Protein AF-A0A4S2B4K3-F1 (afdb_monomer_lite)

Structure (mmCIF, N/CA/C/O backbone):
data_AF-A0A4S2B4K3-F1
#
_entry.id   AF-A0A4S2B4K3-F1
#
loop_
_atom_site.group_PDB
_atom_site.id
_atom_site.type_symbol
_atom_site.label_atom_id
_atom_site.label_alt_id
_atom_site.label_comp_id
_atom_site.label_asym_id
_atom_site.label_entity_id
_atom_site.label_seq_id
_atom_site.pdbx_PDB_ins_code
_atom_site.Cartn_x
_atom_site.Cartn_y
_atom_site.Cartn_z
_atom_site.occupancy
_atom_site.B_iso_or_equiv
_atom_site.auth_seq_id
_atom_site.auth_comp_id
_atom_site.auth_asym_id
_atom_site.auth_atom_id
_atom_site.pdbx_PDB_model_num
ATOM 1 N N . MET A 1 1 ? -31.355 -29.857 -71.714 1.00 40.31 1 MET A N 1
ATOM 2 C CA . MET A 1 1 ? -30.764 -31.183 -71.444 1.00 40.31 1 MET A CA 1
ATOM 3 C C . MET A 1 1 ? -30.514 -31.289 -69.950 1.00 40.31 1 MET A C 1
ATOM 5 O O . MET A 1 1 ? -29.566 -30.697 -69.456 1.00 40.31 1 MET A O 1
ATOM 9 N N . LEU A 1 2 ? -31.437 -31.942 -69.240 1.00 34.31 2 LEU A N 1
ATOM 10 C CA . LEU A 1 2 ? -31.275 -32.372 -67.850 1.00 34.31 2 LEU A CA 1
ATOM 11 C C . LEU A 1 2 ? -30.545 -33.719 -67.850 1.00 34.31 2 LEU A C 1
ATOM 13 O O . LEU A 1 2 ? -30.898 -34.585 -68.649 1.00 34.31 2 LEU A O 1
ATOM 17 N N . LEU A 1 3 ? -29.596 -33.916 -66.937 1.00 36.03 3 LEU A N 1
ATOM 18 C CA . LEU A 1 3 ? -29.030 -35.231 -66.641 1.00 36.03 3 LEU A CA 1
ATOM 19 C C . LEU A 1 3 ? -29.302 -35.560 -65.169 1.00 36.03 3 LEU A C 1
ATOM 21 O O . LEU A 1 3 ? -28.767 -34.923 -64.265 1.00 36.03 3 LEU A O 1
ATOM 25 N N . LEU A 1 4 ? -30.206 -36.525 -64.972 1.00 34.59 4 LEU A N 1
ATOM 26 C CA . LEU A 1 4 ? -30.529 -37.179 -63.706 1.00 34.59 4 LEU A CA 1
ATOM 27 C C . LEU A 1 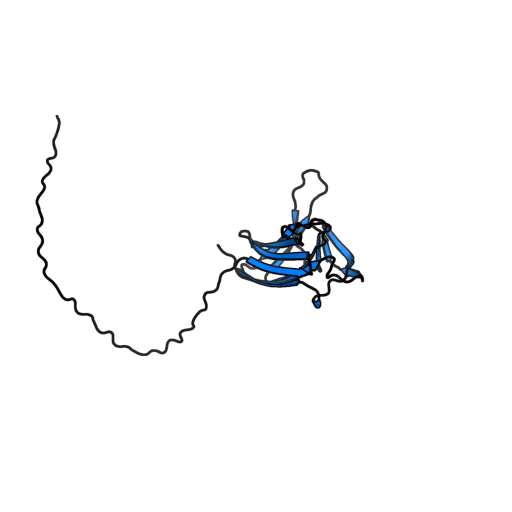4 ? -29.332 -38.014 -63.226 1.00 34.59 4 LEU A C 1
ATOM 29 O O . LEU A 1 4 ? -28.810 -38.825 -63.989 1.00 34.59 4 LEU A O 1
ATOM 33 N N . ALA A 1 5 ? -28.977 -37.900 -61.945 1.00 45.62 5 ALA A N 1
ATOM 34 C CA . ALA A 1 5 ? -28.151 -38.882 -61.248 1.00 45.62 5 ALA A CA 1
ATOM 35 C C . ALA A 1 5 ? -29.052 -39.729 -60.336 1.00 45.62 5 ALA A C 1
ATOM 37 O O . ALA A 1 5 ? -29.714 -39.206 -59.440 1.00 45.62 5 ALA A O 1
ATOM 38 N N . ALA A 1 6 ? -29.116 -41.030 -60.619 1.00 43.38 6 ALA A N 1
ATOM 39 C CA . ALA A 1 6 ? -29.938 -42.000 -59.910 1.00 43.38 6 ALA A CA 1
ATOM 40 C C . ALA A 1 6 ? -29.281 -42.447 -58.593 1.00 43.38 6 ALA A C 1
ATOM 42 O O . ALA A 1 6 ? -28.100 -42.787 -58.547 1.00 43.38 6 ALA A O 1
ATOM 43 N N . LEU A 1 7 ? -30.097 -42.465 -57.540 1.00 35.31 7 LEU A N 1
ATOM 44 C CA . LEU A 1 7 ? -29.821 -42.997 -56.211 1.00 35.31 7 LEU A CA 1
ATOM 45 C C . LEU A 1 7 ? -29.914 -44.536 -56.258 1.00 35.31 7 LEU A C 1
ATOM 47 O O . LEU A 1 7 ? -30.964 -45.061 -56.625 1.00 35.31 7 LEU A O 1
ATOM 51 N N . PHE A 1 8 ? -28.866 -45.258 -55.856 1.00 39.31 8 PHE A N 1
ATOM 52 C CA . PHE A 1 8 ? -28.952 -46.693 -55.559 1.00 39.31 8 PHE A CA 1
ATOM 53 C C . PHE A 1 8 ? -28.645 -46.930 -54.081 1.00 39.31 8 PHE A C 1
ATOM 55 O O . PHE A 1 8 ? -27.533 -46.709 -53.609 1.00 39.31 8 PHE A O 1
ATOM 62 N N . ILE A 1 9 ? -29.674 -47.375 -53.362 1.00 39.44 9 ILE A N 1
ATOM 63 C CA . ILE A 1 9 ? -29.606 -47.935 -52.014 1.00 39.44 9 ILE A CA 1
ATOM 64 C C . ILE A 1 9 ? -29.328 -49.432 -52.172 1.00 39.44 9 ILE A C 1
ATOM 66 O O . ILE A 1 9 ? -30.053 -50.105 -52.903 1.00 39.44 9 ILE A O 1
ATOM 70 N N . LEU A 1 10 ? -28.335 -49.965 -51.457 1.00 34.78 10 LEU A N 1
ATOM 71 C CA . LEU A 1 10 ? -28.243 -51.399 -51.170 1.00 34.78 10 LEU A CA 1
ATOM 72 C C . LEU A 1 10 ? -27.910 -51.630 -49.685 1.00 34.78 10 LEU A C 1
ATOM 74 O O . LEU A 1 10 ? -27.171 -50.836 -49.098 1.00 34.78 10 LEU A O 1
ATOM 78 N N . PRO A 1 11 ? -28.481 -52.683 -49.067 1.00 39.69 11 PRO A N 1
ATOM 79 C CA . PRO A 1 11 ? -28.475 -52.895 -47.626 1.00 39.69 11 PRO A CA 1
ATOM 80 C C . PRO A 1 11 ? -27.221 -53.659 -47.189 1.00 39.69 11 PRO A C 1
ATOM 82 O O . PRO A 1 11 ? -26.738 -54.530 -47.910 1.00 39.69 11 PRO A O 1
ATOM 85 N N . VAL A 1 12 ? -26.726 -53.395 -45.979 1.00 39.72 12 VAL A N 1
ATOM 86 C CA . VAL A 1 12 ? -25.721 -54.260 -45.346 1.00 39.72 12 VAL A CA 1
ATOM 87 C C . VAL A 1 12 ? -26.284 -54.776 -44.030 1.00 39.72 12 VAL A C 1
ATOM 89 O O . VAL A 1 12 ? -26.531 -54.022 -43.093 1.00 39.72 12 VAL A O 1
ATOM 92 N N . SER A 1 13 ? -26.533 -56.081 -44.036 1.00 39.84 13 SER A N 1
ATOM 93 C CA . SER A 1 13 ? -27.039 -56.920 -42.958 1.00 39.84 13 SER A CA 1
ATOM 94 C C . SER A 1 13 ? -26.044 -57.077 -41.808 1.00 39.84 13 SER A C 1
ATOM 96 O O . SER A 1 13 ? -24.838 -57.202 -42.030 1.00 39.84 13 SER A O 1
ATOM 98 N N . GLU A 1 14 ? -26.579 -57.178 -40.593 1.00 37.19 14 GLU A N 1
ATOM 99 C CA . GLU A 1 14 ? -25.881 -57.628 -39.390 1.00 37.19 14 GLU A CA 1
ATOM 100 C C . GLU A 1 14 ? -25.262 -59.021 -39.568 1.00 37.19 14 GLU A C 1
ATOM 102 O O . GLU A 1 14 ? -25.941 -59.985 -39.916 1.00 37.19 14 GLU A O 1
ATOM 107 N N . ALA A 1 15 ? -23.977 -59.144 -39.237 1.00 40.16 15 ALA A N 1
ATOM 108 C CA . ALA A 1 15 ? -23.374 -60.406 -38.829 1.00 40.16 15 ALA A CA 1
ATOM 109 C C . ALA A 1 15 ? -22.240 -60.117 -37.836 1.00 40.16 15 ALA A C 1
ATOM 111 O O . ALA A 1 15 ? -21.161 -59.642 -38.191 1.00 40.16 15 ALA A O 1
ATOM 112 N N . ALA A 1 16 ? -22.511 -60.393 -36.563 1.00 36.41 16 ALA A N 1
ATOM 113 C CA . ALA A 1 16 ? -21.540 -60.370 -35.484 1.00 36.41 16 ALA A CA 1
ATOM 114 C C . ALA A 1 16 ? -20.592 -61.574 -35.595 1.00 36.41 16 ALA A C 1
ATOM 116 O O . ALA A 1 16 ? -21.046 -62.711 -35.517 1.00 36.41 16 ALA A O 1
ATOM 117 N N . ILE A 1 17 ? -19.277 -61.341 -35.697 1.00 38.38 17 ILE A N 1
ATOM 118 C CA . ILE A 1 17 ? -18.258 -62.349 -35.362 1.00 38.38 17 ILE A CA 1
ATOM 119 C C . ILE A 1 17 ? -17.117 -61.689 -34.580 1.00 38.38 17 ILE A C 1
ATOM 121 O O . ILE A 1 17 ? -16.359 -60.848 -35.063 1.00 38.38 17 ILE A O 1
ATOM 125 N N . THR A 1 18 ? -17.019 -62.123 -33.332 1.00 39.47 18 THR A N 1
ATOM 126 C CA . THR A 1 18 ? -16.024 -61.836 -32.305 1.00 39.47 18 THR A CA 1
ATOM 127 C C . THR A 1 18 ? -14.605 -62.234 -32.729 1.00 39.47 18 THR A C 1
ATOM 129 O O . THR A 1 18 ? -14.316 -63.401 -32.980 1.00 39.47 18 THR A O 1
ATOM 132 N N . LYS A 1 19 ? -13.658 -61.287 -32.690 1.00 40.03 19 LYS A N 1
ATOM 133 C CA . LYS A 1 19 ? -12.216 -61.589 -32.617 1.00 40.03 19 LYS A CA 1
ATOM 134 C C . LYS A 1 19 ? -11.636 -61.021 -31.324 1.00 40.03 19 LYS A C 1
ATOM 136 O O . LYS A 1 19 ? -11.401 -59.822 -31.202 1.00 40.03 19 LYS A O 1
ATOM 141 N N . LYS A 1 20 ? -11.386 -61.912 -30.357 1.00 38.31 20 LYS A N 1
ATOM 142 C CA . LYS A 1 20 ? -10.611 -61.632 -29.139 1.00 38.31 20 LYS A CA 1
ATOM 143 C C . LYS A 1 20 ? -9.203 -61.165 -29.538 1.00 38.31 20 LYS A C 1
ATOM 145 O O . LYS A 1 20 ? -8.419 -61.958 -30.056 1.00 38.31 20 LYS A O 1
ATOM 150 N N . ARG A 1 21 ? -8.865 -59.894 -29.296 1.00 36.81 21 ARG A N 1
ATOM 151 C CA . ARG A 1 21 ? -7.479 -59.402 -29.381 1.00 36.81 21 ARG A CA 1
ATOM 152 C C . ARG A 1 21 ? -6.748 -59.711 -28.072 1.00 36.81 21 ARG A C 1
ATOM 154 O O . ARG A 1 21 ? -7.214 -59.374 -26.990 1.00 36.81 21 ARG A O 1
ATOM 161 N N . LYS A 1 22 ? -5.608 -60.392 -28.205 1.00 34.69 22 LYS A N 1
ATOM 162 C CA . LYS A 1 22 ? -4.637 -60.720 -27.150 1.00 34.69 22 LYS A CA 1
ATOM 163 C C . LYS A 1 22 ? -4.104 -59.426 -26.517 1.00 34.69 22 LYS A C 1
ATOM 165 O O . LYS A 1 22 ? -3.594 -58.574 -27.237 1.00 34.69 22 LYS A O 1
ATOM 170 N N . ILE A 1 23 ? -4.186 -59.307 -25.193 1.00 40.75 23 ILE A N 1
ATOM 171 C CA . ILE A 1 23 ? -3.527 -58.250 -24.411 1.00 40.75 23 ILE A CA 1
ATOM 172 C C . ILE A 1 23 ? -2.050 -58.653 -24.248 1.00 40.75 23 ILE A C 1
ATOM 174 O O . ILE A 1 23 ? -1.796 -59.722 -23.681 1.00 40.75 23 ILE A O 1
ATOM 178 N N . PRO A 1 24 ? -1.060 -57.884 -24.733 1.00 37.38 24 PRO A N 1
ATOM 179 C CA . PRO A 1 24 ? 0.333 -58.156 -24.401 1.00 37.38 24 PRO A CA 1
ATOM 180 C C . PRO A 1 24 ? 0.592 -57.793 -22.930 1.00 37.38 24 PRO A C 1
ATOM 182 O O . PRO A 1 24 ? 0.344 -56.668 -22.505 1.00 37.38 24 PRO A O 1
ATOM 185 N N . ARG A 1 25 ? 1.087 -58.760 -22.142 1.00 31.95 25 ARG A N 1
ATOM 186 C CA . ARG A 1 25 ? 1.615 -58.511 -20.791 1.00 31.95 25 ARG A CA 1
ATOM 187 C C . ARG A 1 25 ? 2.916 -57.720 -20.912 1.00 31.95 25 ARG A C 1
ATOM 189 O O . ARG A 1 25 ? 3.889 -58.238 -21.458 1.00 31.95 25 ARG A O 1
ATOM 196 N N . TYR A 1 26 ? 2.936 -56.503 -20.382 1.00 31.06 26 TYR A N 1
ATOM 197 C CA . TYR A 1 26 ? 4.166 -55.748 -20.167 1.00 31.06 26 TYR A CA 1
ATOM 198 C C . TYR A 1 26 ? 4.899 -56.326 -18.946 1.00 31.06 26 TYR A C 1
ATOM 200 O O . TYR A 1 26 ? 4.282 -56.552 -17.905 1.00 31.06 26 TYR A O 1
ATOM 208 N N . LYS A 1 27 ? 6.193 -56.630 -19.088 1.00 34.59 27 LYS A N 1
ATOM 209 C CA . LYS A 1 27 ? 7.073 -56.980 -17.965 1.00 34.59 27 LYS A CA 1
ATOM 210 C C . LYS A 1 27 ? 7.592 -55.677 -17.358 1.00 34.59 27 LYS A C 1
ATOM 212 O O . LYS A 1 27 ? 8.240 -54.908 -18.059 1.00 34.59 27 LYS A O 1
ATOM 217 N N . GLU A 1 28 ? 7.322 -55.454 -16.076 1.00 34.59 28 GLU A N 1
ATOM 218 C CA . GLU A 1 28 ? 7.919 -54.364 -15.301 1.00 34.59 28 GLU A CA 1
ATOM 219 C C . GLU A 1 28 ? 9.438 -54.552 -15.206 1.00 34.59 28 GLU A C 1
ATOM 221 O O . GLU A 1 28 ? 9.929 -55.513 -14.615 1.00 34.59 28 GLU A O 1
ATOM 226 N N . SER A 1 29 ? 10.192 -53.620 -15.784 1.00 37.97 29 SER A N 1
ATOM 227 C CA . SER A 1 29 ? 11.583 -53.367 -15.418 1.00 37.97 29 SER A CA 1
ATOM 228 C C . SER A 1 29 ? 11.598 -52.190 -14.447 1.00 37.97 29 SER A C 1
ATOM 230 O O . SER A 1 29 ? 11.356 -51.052 -14.847 1.00 37.97 29 SER A O 1
ATOM 232 N N . ALA A 1 30 ? 11.845 -52.473 -13.169 1.00 44.25 30 ALA A N 1
ATOM 233 C CA . ALA A 1 30 ? 11.981 -51.465 -12.129 1.00 44.25 30 ALA A CA 1
ATOM 234 C C . ALA A 1 30 ? 13.233 -50.605 -12.375 1.00 44.25 30 ALA A C 1
ATOM 236 O O . ALA A 1 30 ? 14.357 -51.040 -12.135 1.00 44.25 30 ALA A O 1
ATOM 237 N N . CYS A 1 31 ? 13.027 -49.372 -12.834 1.00 33.09 31 CYS A N 1
ATOM 238 C CA . CYS A 1 31 ? 13.955 -48.267 -12.631 1.00 33.09 31 CYS A CA 1
ATOM 239 C C . CYS A 1 31 ? 13.255 -47.318 -11.657 1.00 33.09 31 CYS A C 1
ATOM 241 O O . CYS A 1 31 ? 12.148 -46.864 -11.938 1.00 33.09 31 CYS A O 1
ATOM 243 N N . GLY A 1 32 ? 13.837 -47.110 -10.475 1.00 41.69 32 GLY A N 1
ATOM 244 C CA . GLY A 1 32 ? 13.254 -46.281 -9.423 1.00 41.69 32 GLY A CA 1
ATOM 245 C C . GLY A 1 32 ? 13.166 -44.823 -9.857 1.00 41.69 32 GLY A C 1
ATOM 246 O O . GLY A 1 32 ? 14.087 -44.043 -9.626 1.00 41.69 32 GLY A O 1
ATOM 247 N N . GLU A 1 33 ? 12.055 -44.454 -10.484 1.00 37.09 33 GLU A N 1
ATOM 248 C CA . GLU A 1 33 ? 11.741 -43.075 -10.810 1.00 37.09 33 GLU A CA 1
ATOM 249 C C . GLU A 1 33 ? 11.236 -42.397 -9.533 1.00 37.09 33 GLU A C 1
ATOM 251 O O . GLU A 1 33 ? 10.211 -42.764 -8.954 1.00 37.09 33 GLU A O 1
ATOM 256 N N . ARG A 1 34 ? 12.002 -41.425 -9.034 1.00 35.91 34 ARG A N 1
ATOM 257 C CA . ARG A 1 34 ? 11.595 -40.581 -7.912 1.00 35.91 34 ARG A CA 1
ATOM 258 C C . ARG A 1 34 ? 10.411 -39.745 -8.394 1.00 35.91 34 ARG A C 1
ATOM 260 O O . ARG A 1 34 ? 10.617 -38.682 -8.980 1.00 35.91 34 ARG A O 1
ATOM 267 N N . ILE A 1 35 ? 9.186 -40.229 -8.171 1.00 44.00 35 ILE A N 1
ATOM 268 C CA . ILE A 1 35 ? 7.958 -39.460 -8.394 1.00 44.00 35 ILE A CA 1
ATOM 269 C C . ILE A 1 35 ? 8.036 -38.255 -7.461 1.00 44.00 35 ILE A C 1
ATOM 271 O O . ILE A 1 35 ? 7.698 -38.308 -6.282 1.00 44.00 35 ILE A O 1
ATOM 275 N N . THR A 1 36 ? 8.564 -37.159 -7.992 1.00 39.78 36 THR A N 1
ATOM 276 C CA . THR A 1 36 ? 8.435 -35.859 -7.363 1.00 39.78 36 THR A CA 1
ATOM 277 C C . THR A 1 36 ? 7.017 -35.450 -7.688 1.00 39.78 36 THR A C 1
ATOM 279 O O . THR A 1 36 ? 6.745 -35.005 -8.803 1.00 39.78 36 THR A O 1
ATOM 282 N N . THR A 1 37 ? 6.094 -35.681 -6.758 1.00 36.41 37 THR A N 1
ATOM 283 C CA . THR A 1 37 ? 4.751 -35.114 -6.828 1.00 36.41 37 THR A CA 1
ATOM 284 C C . THR A 1 37 ? 4.927 -33.601 -6.886 1.00 36.41 37 THR A C 1
ATOM 286 O O . THR A 1 37 ? 5.100 -32.950 -5.859 1.00 36.41 37 THR A O 1
ATOM 289 N N . ARG A 1 38 ? 4.979 -33.028 -8.094 1.00 38.97 38 ARG A N 1
ATOM 290 C CA . ARG A 1 38 ? 4.844 -31.588 -8.268 1.00 38.97 38 ARG A CA 1
ATOM 291 C C . ARG A 1 38 ? 3.436 -31.283 -7.790 1.00 38.97 38 ARG A C 1
ATOM 293 O O . ARG A 1 38 ? 2.470 -31.642 -8.460 1.00 38.97 38 ARG A O 1
ATOM 300 N N . THR A 1 39 ? 3.323 -30.682 -6.611 1.00 36.62 39 THR A N 1
ATOM 301 C CA . THR A 1 39 ? 2.110 -29.954 -6.249 1.00 36.62 39 THR A CA 1
ATOM 302 C C . THR A 1 39 ? 1.772 -29.051 -7.435 1.00 36.62 39 THR A C 1
ATOM 304 O O . THR A 1 39 ? 2.685 -28.383 -7.935 1.00 36.62 39 THR A O 1
ATOM 307 N N . PRO A 1 40 ? 0.526 -29.058 -7.939 1.00 40.06 40 PRO A N 1
ATOM 308 C CA . PRO A 1 40 ? 0.113 -28.092 -8.943 1.00 40.06 40 PRO A CA 1
ATOM 309 C C . PRO A 1 40 ? 0.516 -26.706 -8.444 1.00 40.06 40 PRO A C 1
ATOM 311 O O . PRO A 1 40 ? 0.178 -26.338 -7.319 1.00 40.06 40 PRO A O 1
ATOM 314 N N . ILE A 1 41 ? 1.314 -25.983 -9.228 1.00 51.94 41 ILE A N 1
ATOM 315 C CA . ILE A 1 41 ? 1.549 -24.570 -8.954 1.00 51.94 41 ILE A CA 1
ATOM 316 C C . ILE A 1 41 ? 0.204 -23.916 -9.249 1.00 51.94 41 ILE A C 1
ATOM 318 O O . ILE A 1 41 ? -0.195 -23.830 -10.408 1.00 51.94 41 ILE A O 1
ATOM 322 N N . ASP A 1 42 ? -0.533 -23.572 -8.197 1.00 53.22 42 ASP A N 1
ATOM 323 C CA . ASP A 1 42 ? -1.741 -22.771 -8.318 1.00 53.22 42 ASP A CA 1
ATOM 324 C C . ASP A 1 42 ? -1.299 -21.382 -8.783 1.00 53.22 42 ASP A C 1
ATOM 326 O O . ASP A 1 42 ? -0.680 -20.617 -8.037 1.00 53.22 42 ASP A O 1
ATOM 330 N N . TYR A 1 43 ? -1.471 -21.113 -10.075 1.00 65.19 43 TYR A N 1
ATOM 331 C CA . TYR A 1 43 ? -1.059 -19.852 -10.665 1.00 65.19 43 TYR A CA 1
ATOM 332 C C . TYR A 1 43 ? -2.100 -18.791 -10.314 1.00 65.19 43 TYR A C 1
ATOM 334 O O . TYR A 1 43 ? -3.034 -18.546 -11.072 1.00 65.19 43 TYR A O 1
ATOM 342 N N . THR A 1 44 ? -1.939 -18.148 -9.163 1.00 81.31 44 THR A N 1
ATOM 343 C CA . THR A 1 44 ? -2.772 -17.010 -8.774 1.00 81.31 44 THR A CA 1
ATOM 344 C C . THR A 1 44 ? -2.098 -15.707 -9.197 1.00 81.31 44 THR A C 1
ATOM 346 O O . THR A 1 44 ? -0.902 -15.507 -8.986 1.00 81.31 44 THR A O 1
ATOM 349 N N . ASN A 1 45 ? -2.851 -14.810 -9.830 1.00 91.31 45 ASN A N 1
ATOM 350 C CA . ASN A 1 45 ? -2.420 -13.436 -10.102 1.00 91.31 45 ASN A CA 1
ATOM 351 C C . ASN A 1 45 ? -2.979 -12.447 -9.068 1.00 91.31 45 ASN A C 1
ATOM 353 O O . ASN A 1 45 ? -2.721 -11.253 -9.172 1.00 91.31 45 ASN A O 1
ATOM 357 N N . GLU A 1 46 ? -3.714 -12.930 -8.066 1.00 95.06 46 GLU A N 1
ATOM 358 C CA . GLU A 1 46 ? -4.269 -12.132 -6.979 1.00 95.06 46 GLU A CA 1
ATOM 359 C C . GLU A 1 46 ? -4.016 -12.805 -5.624 1.00 95.06 46 GLU A C 1
ATOM 361 O O . GLU A 1 46 ? -4.080 -14.028 -5.486 1.00 95.06 46 GLU A O 1
ATOM 366 N N . ALA A 1 47 ? -3.774 -11.984 -4.608 1.00 96.56 47 ALA A N 1
ATOM 367 C CA . ALA A 1 47 ? -3.859 -12.356 -3.205 1.00 96.56 47 ALA A CA 1
ATOM 368 C C . ALA A 1 47 ? -4.748 -11.340 -2.483 1.00 96.56 47 ALA A C 1
ATOM 370 O O . ALA A 1 47 ? -4.670 -10.143 -2.759 1.00 96.56 47 ALA A O 1
ATOM 371 N N . SER A 1 48 ? -5.574 -11.786 -1.537 1.00 97.81 48 SER A N 1
ATOM 372 C CA . SER A 1 48 ? -6.471 -10.899 -0.795 1.00 97.81 48 SER A CA 1
ATOM 373 C C . SER A 1 48 ? -6.564 -11.255 0.684 1.00 97.81 48 SER A C 1
ATOM 375 O O . SER A 1 48 ? -6.338 -12.389 1.105 1.00 97.81 48 SER A O 1
ATOM 377 N N . GLY A 1 49 ? -6.907 -10.255 1.486 1.00 97.06 49 GLY A N 1
ATOM 378 C CA . GLY A 1 49 ? -7.114 -10.362 2.916 1.00 97.06 49 GLY A CA 1
ATOM 379 C C . GLY A 1 49 ? -8.192 -9.400 3.401 1.00 97.06 49 GLY A C 1
ATOM 380 O O . GLY A 1 49 ? -8.671 -8.508 2.692 1.00 97.06 49 GLY A O 1
ATOM 381 N N . LYS A 1 50 ? -8.620 -9.611 4.642 1.00 97.50 50 LYS A N 1
ATOM 382 C CA . LYS A 1 50 ? -9.560 -8.724 5.323 1.00 97.50 50 LYS A CA 1
ATOM 383 C C . LYS A 1 50 ? -9.259 -8.685 6.809 1.00 97.50 50 LYS A C 1
ATOM 385 O O . LYS A 1 50 ? -8.935 -9.709 7.405 1.00 97.50 50 LYS A O 1
ATOM 390 N N . ASN A 1 51 ? -9.480 -7.529 7.412 1.00 97.50 51 ASN A N 1
ATOM 391 C CA . ASN A 1 51 ? -9.473 -7.358 8.854 1.00 97.50 51 ASN A CA 1
ATOM 392 C C . ASN A 1 51 ? -10.795 -6.732 9.312 1.00 97.50 51 ASN A C 1
ATOM 394 O O . ASN A 1 51 ? -11.395 -5.936 8.587 1.00 97.50 51 ASN A O 1
ATOM 398 N N . ILE A 1 52 ? -11.275 -7.126 10.491 1.00 95.75 52 ILE A N 1
ATOM 399 C CA . ILE A 1 52 ? -12.489 -6.585 11.102 1.00 95.75 52 ILE A CA 1
ATOM 400 C C . ILE A 1 52 ? -12.128 -6.065 12.489 1.00 95.75 52 ILE A C 1
ATOM 402 O O . ILE A 1 52 ? -11.762 -6.837 13.372 1.00 95.75 52 ILE A O 1
ATOM 406 N N . HIS A 1 53 ? -12.312 -4.765 12.688 1.00 89.88 53 HIS A N 1
ATOM 407 C CA . HIS A 1 53 ? -12.169 -4.091 13.968 1.00 89.88 53 HIS A CA 1
ATOM 408 C C . HIS A 1 53 ? -13.547 -3.602 14.436 1.00 89.88 53 HIS A C 1
ATOM 410 O O . HIS A 1 53 ? -14.044 -2.549 14.030 1.00 89.88 53 HIS A O 1
ATOM 416 N N . GLY A 1 54 ? -14.227 -4.416 15.249 1.00 91.31 54 GLY A N 1
ATOM 417 C CA . GLY A 1 54 ? -15.582 -4.128 15.722 1.00 91.31 54 GLY A CA 1
ATOM 418 C C . GLY A 1 54 ? -16.593 -3.994 14.575 1.00 91.31 54 GLY A C 1
ATOM 419 O O . GLY A 1 54 ? -16.902 -4.961 13.879 1.00 91.31 54 GLY A O 1
ATOM 420 N N . LYS A 1 55 ? -17.132 -2.785 14.379 1.00 94.25 55 LYS A N 1
ATOM 421 C CA . LYS A 1 55 ? -18.077 -2.464 13.292 1.00 94.25 55 LYS A CA 1
ATOM 422 C C . LYS A 1 55 ? -17.388 -1.988 12.013 1.00 94.25 55 LYS A C 1
ATOM 424 O O . LYS A 1 55 ? -18.073 -1.514 11.117 1.00 94.25 55 LYS A O 1
ATOM 429 N N . GLN A 1 56 ? -16.070 -2.090 11.919 1.00 94.56 56 GLN A N 1
ATOM 430 C CA . GLN A 1 56 ? -15.294 -1.594 10.789 1.00 94.56 56 GLN A CA 1
ATOM 431 C C . GLN A 1 56 ? -14.549 -2.753 10.137 1.00 94.56 56 GLN A C 1
ATOM 433 O O . GLN A 1 56 ? -14.085 -3.665 10.818 1.00 94.56 56 GLN A O 1
ATOM 438 N N . LYS A 1 57 ? -14.496 -2.762 8.810 1.00 96.38 57 LYS A N 1
ATOM 439 C CA . LYS A 1 57 ? -13.873 -3.811 8.011 1.00 96.38 57 LYS A CA 1
ATOM 440 C C . LYS A 1 57 ? -13.015 -3.181 6.930 1.00 96.38 57 LYS A C 1
ATOM 442 O O . LYS A 1 57 ? -13.514 -2.392 6.132 1.00 96.38 57 LYS A O 1
ATOM 447 N N . THR A 1 58 ? -11.771 -3.624 6.871 1.00 97.69 58 THR A N 1
ATOM 448 C CA . THR A 1 58 ? -10.814 -3.251 5.835 1.00 97.69 58 THR A CA 1
ATOM 449 C C . THR A 1 58 ? -10.539 -4.477 4.984 1.00 97.69 58 THR A C 1
ATOM 451 O O . THR A 1 58 ? -10.165 -5.527 5.506 1.00 97.69 58 THR A O 1
ATOM 454 N N . THR A 1 59 ? -10.760 -4.371 3.682 1.00 98.06 59 THR A N 1
ATOM 455 C CA . THR A 1 59 ? -10.360 -5.370 2.687 1.00 98.06 59 THR A CA 1
ATOM 456 C C . THR A 1 59 ? -9.129 -4.866 1.963 1.00 98.06 59 THR A C 1
ATOM 458 O O . THR A 1 59 ? -9.024 -3.670 1.707 1.00 98.06 59 THR A O 1
ATOM 461 N N . TYR A 1 60 ? -8.208 -5.758 1.637 1.00 98.38 60 TYR A N 1
ATOM 462 C CA . TYR A 1 60 ? -6.998 -5.412 0.908 1.00 98.38 60 TYR A CA 1
ATOM 463 C C . TYR A 1 60 ? -6.629 -6.548 -0.034 1.00 98.38 60 TYR A C 1
ATOM 465 O O . TYR A 1 60 ? -6.749 -7.718 0.330 1.00 98.38 60 TYR A O 1
ATOM 473 N N . SER A 1 61 ? -6.203 -6.220 -1.244 1.00 98.19 61 SER A N 1
ATOM 474 C CA . SER A 1 61 ? -5.715 -7.203 -2.201 1.00 98.19 61 SER A CA 1
ATOM 475 C C . SER A 1 61 ? -4.584 -6.647 -3.043 1.00 98.19 61 SER A C 1
ATOM 477 O O . SER A 1 61 ? -4.399 -5.437 -3.181 1.00 98.19 61 SER A O 1
ATOM 479 N N . VAL A 1 62 ? -3.795 -7.571 -3.569 1.00 97.94 62 VAL A N 1
ATOM 480 C CA . VAL A 1 62 ? -2.705 -7.315 -4.494 1.00 97.94 62 VAL A CA 1
ATOM 481 C C . VAL A 1 62 ? -3.002 -8.129 -5.739 1.00 97.94 62 VAL A C 1
ATOM 483 O O . VAL A 1 62 ? -3.126 -9.348 -5.654 1.00 97.94 62 VAL A O 1
ATOM 486 N N . THR A 1 63 ? -3.125 -7.459 -6.880 1.00 96.50 63 THR A N 1
ATOM 487 C CA . THR A 1 63 ? -3.420 -8.082 -8.172 1.00 96.50 63 THR A CA 1
ATOM 488 C C . THR A 1 63 ? -2.336 -7.731 -9.174 1.00 96.50 63 THR A C 1
ATOM 490 O O . THR A 1 63 ? -2.075 -6.559 -9.439 1.00 96.50 63 THR A O 1
ATOM 493 N N . LEU A 1 64 ? -1.727 -8.744 -9.775 1.00 95.00 64 LEU A N 1
ATOM 494 C CA . LEU A 1 64 ? -0.854 -8.593 -10.922 1.00 95.00 64 LEU A CA 1
ATOM 495 C C . LEU A 1 64 ? -1.702 -8.566 -12.198 1.00 95.00 64 LEU A C 1
ATOM 497 O O . LEU A 1 64 ? -2.335 -9.556 -12.578 1.00 95.00 64 LEU A O 1
ATOM 501 N N . LYS A 1 65 ? -1.727 -7.408 -12.854 1.00 91.44 65 LYS A N 1
ATOM 502 C CA . LYS A 1 65 ? -2.461 -7.191 -14.100 1.00 91.44 65 LYS A CA 1
ATOM 503 C C . LYS A 1 65 ? -1.708 -7.766 -15.304 1.00 91.44 65 LYS A C 1
ATOM 505 O O . LYS A 1 65 ? -0.494 -7.967 -15.276 1.00 91.44 65 LYS A O 1
ATOM 510 N N . GLN A 1 66 ? -2.439 -7.960 -16.402 1.00 85.38 66 GLN A N 1
ATOM 511 C CA . GLN A 1 66 ? -1.898 -8.435 -17.686 1.00 85.38 66 GLN A CA 1
ATOM 512 C C . GLN A 1 66 ? -0.836 -7.505 -18.294 1.00 85.38 66 GLN A C 1
ATOM 514 O O . GLN A 1 66 ? -0.042 -7.934 -19.113 1.00 85.38 66 GLN A O 1
ATOM 519 N N . ASN A 1 67 ? -0.778 -6.235 -17.898 1.00 86.31 67 ASN A N 1
ATOM 520 C CA . ASN A 1 67 ? 0.263 -5.294 -18.321 1.00 86.31 67 ASN A CA 1
ATOM 521 C C . ASN A 1 67 ? 1.473 -5.272 -17.366 1.00 86.31 67 ASN A C 1
ATOM 523 O O . ASN A 1 67 ? 2.156 -4.258 -17.306 1.00 86.31 67 ASN A O 1
ATOM 527 N N . THR A 1 68 ? 1.672 -6.340 -16.582 1.00 90.06 68 THR A N 1
ATOM 528 C CA . THR A 1 68 ? 2.702 -6.508 -15.534 1.00 90.06 68 THR A CA 1
ATOM 529 C C . THR A 1 68 ? 2.642 -5.517 -14.367 1.00 90.06 68 THR A C 1
ATOM 531 O O . THR A 1 68 ? 3.471 -5.611 -13.457 1.00 90.06 68 THR A O 1
ATOM 534 N N . MET A 1 69 ? 1.646 -4.624 -14.340 1.00 94.31 69 MET A N 1
ATOM 535 C CA . MET A 1 69 ? 1.433 -3.691 -13.236 1.00 94.31 69 MET A CA 1
ATOM 536 C C . MET A 1 69 ? 0.874 -4.407 -12.013 1.00 94.31 69 MET A C 1
ATOM 538 O O . MET A 1 69 ? -0.071 -5.196 -12.102 1.00 94.31 69 MET A O 1
ATOM 542 N N . LEU A 1 70 ? 1.418 -4.072 -10.851 1.00 96.50 70 LEU A N 1
ATOM 543 C CA . LEU A 1 70 ? 0.876 -4.479 -9.569 1.00 96.50 70 LEU A CA 1
ATOM 544 C C . LEU A 1 70 ? -0.143 -3.449 -9.103 1.00 96.50 70 LEU A C 1
ATOM 546 O O . LEU A 1 70 ? 0.190 -2.294 -8.835 1.00 96.50 70 LEU A O 1
ATOM 550 N N . ASN A 1 71 ? -1.388 -3.884 -8.992 1.00 97.25 71 ASN A N 1
ATOM 551 C CA . ASN A 1 71 ? -2.465 -3.099 -8.431 1.00 97.25 71 ASN A C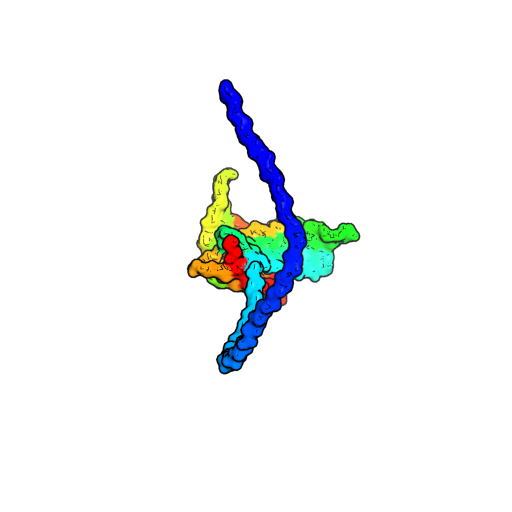A 1
ATOM 552 C C . ASN A 1 71 ? -2.685 -3.475 -6.966 1.00 97.25 71 ASN A C 1
ATOM 554 O O . ASN A 1 71 ? -2.852 -4.648 -6.637 1.00 97.25 71 ASN A O 1
ATOM 558 N N . ILE A 1 72 ? -2.699 -2.468 -6.101 1.00 98.06 72 ILE A N 1
ATOM 559 C CA . ILE A 1 72 ? -3.073 -2.598 -4.699 1.00 98.06 72 ILE A CA 1
ATOM 560 C C . ILE A 1 72 ? -4.471 -2.018 -4.545 1.00 98.06 72 ILE A C 1
ATOM 562 O O . ILE A 1 72 ? -4.699 -0.833 -4.812 1.00 98.06 72 ILE A O 1
ATOM 566 N N . HIS A 1 73 ? -5.389 -2.872 -4.102 1.00 98.19 73 HIS A N 1
ATOM 567 C CA . HIS A 1 73 ? -6.738 -2.489 -3.735 1.00 98.19 73 HIS A CA 1
ATOM 568 C C . HIS A 1 73 ? -6.859 -2.432 -2.215 1.00 98.19 73 HIS A C 1
ATOM 570 O O . HIS A 1 73 ? -6.476 -3.372 -1.520 1.00 98.19 73 HIS A O 1
ATOM 576 N N . ILE A 1 74 ? -7.435 -1.356 -1.687 1.00 98.31 74 ILE A N 1
ATOM 577 C CA . ILE A 1 74 ? -7.841 -1.253 -0.281 1.00 98.31 74 ILE A CA 1
ATOM 578 C C . ILE A 1 74 ? -9.277 -0.745 -0.260 1.00 98.31 74 ILE A C 1
ATOM 580 O O . ILE A 1 74 ? -9.617 0.182 -0.989 1.00 98.31 74 ILE A O 1
ATOM 584 N N . GLY A 1 75 ? -10.131 -1.339 0.566 1.00 97.75 75 GLY A N 1
ATOM 585 C CA . GLY A 1 75 ? -11.538 -0.972 0.678 1.00 97.75 75 GLY A CA 1
ATOM 586 C C . GLY A 1 75 ? -11.993 -0.904 2.126 1.00 97.75 75 GLY A C 1
ATOM 587 O O . GLY A 1 75 ? -11.662 -1.771 2.936 1.00 97.75 75 GLY A O 1
ATOM 588 N N . PHE A 1 76 ? -12.797 0.107 2.443 1.00 97.94 76 PHE A N 1
ATOM 589 C CA . PHE A 1 76 ? -13.306 0.336 3.790 1.00 97.94 76 PHE A CA 1
ATOM 590 C C . PHE A 1 76 ? -14.811 0.134 3.867 1.00 97.94 76 PHE A C 1
ATOM 592 O O . PHE A 1 76 ? -15.579 0.620 3.032 1.00 97.94 76 PHE A O 1
ATOM 599 N N . GLN A 1 77 ? -15.266 -0.587 4.886 1.00 97.06 77 GLN A N 1
ATOM 600 C CA . GLN A 1 77 ? -16.680 -0.843 5.113 1.00 97.06 77 GLN A CA 1
ATOM 601 C C . GLN A 1 77 ? -17.043 -0.727 6.590 1.00 97.06 77 GLN A C 1
ATOM 603 O O . GLN A 1 77 ? -16.362 -1.270 7.451 1.00 97.06 77 GLN A O 1
ATOM 608 N N . LYS A 1 78 ? -18.203 -0.135 6.867 1.00 96.00 78 LYS A N 1
ATOM 609 C CA . LYS A 1 78 ? -18.819 -0.068 8.191 1.00 96.00 78 LYS A CA 1
ATOM 610 C C . LYS A 1 78 ? -20.043 -0.972 8.291 1.00 96.00 78 LYS A C 1
ATOM 612 O O . LYS A 1 78 ? -20.803 -1.142 7.333 1.00 96.00 78 LYS A O 1
ATOM 617 N N . LYS A 1 79 ? -20.236 -1.571 9.464 1.00 97.19 79 LYS A N 1
ATOM 618 C CA . LYS A 1 79 ? -21.353 -2.453 9.804 1.00 97.19 79 LYS A CA 1
ATOM 619 C C . LYS A 1 79 ? -22.555 -1.606 10.206 1.00 97.19 79 LYS A C 1
ATOM 621 O O . LYS A 1 79 ? -22.535 -0.923 11.229 1.00 97.19 79 LYS A O 1
ATOM 626 N N . LEU A 1 80 ? -23.620 -1.715 9.429 1.00 96.56 80 LEU A N 1
ATOM 627 C CA . LEU A 1 80 ? -24.946 -1.203 9.748 1.00 96.56 80 LEU A CA 1
ATOM 628 C C . LEU A 1 80 ? -25.862 -2.376 10.117 1.00 96.56 80 LEU A C 1
ATOM 630 O O . LEU A 1 80 ? -25.511 -3.542 9.919 1.00 96.56 80 LEU A O 1
ATOM 634 N N . TRP A 1 81 ? -27.047 -2.078 10.651 1.00 96.12 81 TRP A N 1
ATOM 635 C CA . TRP A 1 81 ? -28.019 -3.108 11.038 1.00 96.12 81 TRP A CA 1
ATOM 636 C C . TRP A 1 81 ? -28.468 -3.980 9.850 1.00 96.12 81 TRP A C 1
ATOM 638 O O . TRP A 1 81 ? -28.766 -5.154 10.032 1.00 96.12 81 TRP A O 1
ATOM 648 N N . TYR A 1 82 ? -28.427 -3.433 8.630 1.00 93.69 82 TYR A N 1
ATOM 649 C CA . TYR A 1 82 ? -28.768 -4.112 7.375 1.00 93.69 82 TYR A CA 1
ATOM 650 C C . TYR A 1 82 ? -27.542 -4.594 6.575 1.00 93.69 82 TYR A C 1
ATOM 652 O O . TYR A 1 82 ? -27.646 -4.892 5.386 1.00 93.69 82 TYR A O 1
ATOM 660 N N . GLY A 1 83 ? -26.363 -4.661 7.201 1.00 96.75 83 GLY A N 1
ATOM 661 C CA . GLY A 1 83 ? -25.159 -5.233 6.597 1.00 96.75 83 GLY A CA 1
ATOM 662 C C . GLY A 1 83 ? -24.005 -4.249 6.425 1.00 96.75 83 GLY A C 1
ATOM 663 O O . GLY A 1 83 ? -23.976 -3.162 6.998 1.00 96.75 83 GLY A O 1
ATOM 664 N N . TRP A 1 84 ? -22.999 -4.674 5.664 1.00 96.94 84 TRP A N 1
ATOM 665 C CA . TRP A 1 84 ? -21.797 -3.883 5.415 1.00 96.94 84 TRP A CA 1
ATOM 666 C C . TRP A 1 84 ? -22.044 -2.862 4.303 1.00 96.94 84 TRP A C 1
ATOM 668 O O . TRP A 1 84 ? -22.510 -3.212 3.218 1.00 96.94 84 TRP A O 1
ATOM 678 N N . ARG A 1 85 ? -21.700 -1.601 4.560 1.00 96.38 85 ARG A N 1
ATOM 679 C CA . ARG A 1 85 ? -21.697 -0.523 3.565 1.00 96.38 85 ARG A CA 1
ATOM 680 C C . ARG A 1 85 ? -20.335 0.132 3.514 1.00 96.38 85 ARG A C 1
ATOM 682 O O . ARG A 1 85 ? -19.582 0.057 4.475 1.00 96.38 85 ARG A O 1
ATOM 689 N N . ARG A 1 86 ? -20.031 0.768 2.389 1.00 96.06 86 ARG A N 1
ATOM 690 C CA . ARG A 1 86 ? -18.787 1.507 2.207 1.00 96.06 86 ARG A CA 1
ATOM 691 C C . ARG A 1 86 ? -18.636 2.608 3.265 1.00 96.06 86 ARG A C 1
ATOM 693 O O . ARG A 1 86 ? -19.614 3.280 3.601 1.00 96.06 86 ARG A O 1
ATOM 700 N N . ASP A 1 87 ? -17.421 2.779 3.771 1.00 95.19 87 ASP A N 1
ATOM 701 C CA . ASP A 1 87 ? -17.029 3.919 4.599 1.00 95.19 87 ASP A CA 1
ATOM 702 C C . ASP A 1 87 ? -16.101 4.825 3.778 1.00 95.19 87 ASP A C 1
ATOM 704 O O . ASP A 1 87 ? -15.077 4.348 3.318 1.00 95.19 87 ASP A O 1
ATOM 708 N N . ASN A 1 88 ? -16.491 6.077 3.505 1.00 91.94 88 ASN A N 1
ATOM 709 C CA . ASN A 1 88 ? -15.834 6.947 2.507 1.00 91.94 88 ASN A CA 1
ATOM 710 C C . ASN A 1 88 ? -14.898 8.013 3.096 1.00 91.94 88 ASN A C 1
ATOM 712 O O . ASN A 1 88 ? -14.428 8.867 2.358 1.00 91.94 88 ASN A O 1
ATOM 716 N N . HIS A 1 89 ? -14.652 7.992 4.402 1.00 92.00 89 HIS A N 1
ATOM 717 C CA . HIS A 1 89 ? -13.872 9.024 5.090 1.00 92.00 89 HIS A CA 1
ATOM 718 C C . HIS A 1 89 ? -12.780 8.372 5.924 1.00 92.00 89 HIS A C 1
ATOM 720 O O . HIS A 1 89 ? -12.788 8.469 7.148 1.00 92.00 89 HIS A O 1
ATOM 726 N N . ARG A 1 90 ? -11.933 7.589 5.252 1.00 94.81 90 ARG A N 1
ATOM 727 C CA . ARG A 1 90 ? -10.902 6.773 5.882 1.00 94.81 90 ARG A CA 1
ATOM 728 C C . ARG A 1 90 ? -9.550 7.084 5.286 1.00 94.81 90 ARG A C 1
ATOM 730 O O . ARG A 1 90 ? -9.422 7.275 4.079 1.00 94.81 90 ARG A O 1
ATOM 737 N N . ASP A 1 91 ? -8.558 7.062 6.154 1.00 96.06 91 ASP A N 1
ATOM 738 C CA . ASP A 1 91 ? -7.176 7.181 5.745 1.00 96.06 91 ASP A CA 1
ATOM 739 C C . ASP A 1 91 ? -6.603 5.786 5.558 1.00 96.06 91 ASP A C 1
ATOM 741 O O . ASP A 1 91 ? -6.779 4.902 6.403 1.00 96.06 91 ASP A O 1
ATOM 745 N N . ALA A 1 92 ? -5.908 5.588 4.445 1.00 97.50 92 ALA A N 1
ATOM 746 C CA . ALA A 1 92 ? -5.142 4.383 4.210 1.00 97.50 92 ALA A CA 1
ATOM 747 C C . ALA A 1 92 ? -3.670 4.715 4.087 1.00 97.50 92 ALA A C 1
ATOM 749 O O . ALA A 1 92 ? -3.263 5.620 3.353 1.00 97.50 92 ALA A O 1
ATOM 750 N N . TYR A 1 93 ? -2.879 3.879 4.732 1.00 98.12 93 TYR A N 1
ATOM 751 C CA . TYR A 1 93 ? -1.443 3.871 4.597 1.00 98.12 93 TYR A CA 1
ATOM 752 C C . TYR A 1 93 ? -1.059 2.468 4.177 1.00 98.12 93 TYR A C 1
ATOM 754 O O . TYR A 1 93 ? -1.561 1.493 4.739 1.00 98.12 93 TYR A O 1
ATOM 762 N N . TYR A 1 94 ? -0.172 2.333 3.206 1.00 98.44 94 TYR A N 1
ATOM 763 C CA . TYR A 1 94 ? 0.384 1.027 2.914 1.00 98.44 94 TYR A CA 1
ATOM 764 C C . TYR A 1 94 ? 1.846 1.105 2.522 1.00 98.44 94 TYR A C 1
ATOM 766 O O . TYR A 1 94 ? 2.350 2.109 2.023 1.00 98.44 94 TYR A O 1
ATOM 774 N N . TYR A 1 95 ? 2.523 -0.003 2.759 1.00 98.19 95 TYR A N 1
ATOM 775 C CA . TYR A 1 95 ? 3.881 -0.267 2.331 1.00 98.19 95 TYR A CA 1
ATOM 776 C C . TYR A 1 95 ? 3.921 -1.703 1.834 1.00 98.19 95 TYR A C 1
ATOM 778 O O . TYR A 1 95 ? 3.219 -2.565 2.364 1.00 98.19 95 TYR A O 1
ATOM 786 N N . PHE A 1 96 ? 4.750 -1.976 0.842 1.00 97.94 96 PHE A N 1
ATOM 787 C CA . PHE A 1 96 ? 5.016 -3.341 0.438 1.00 97.94 96 PHE A CA 1
ATO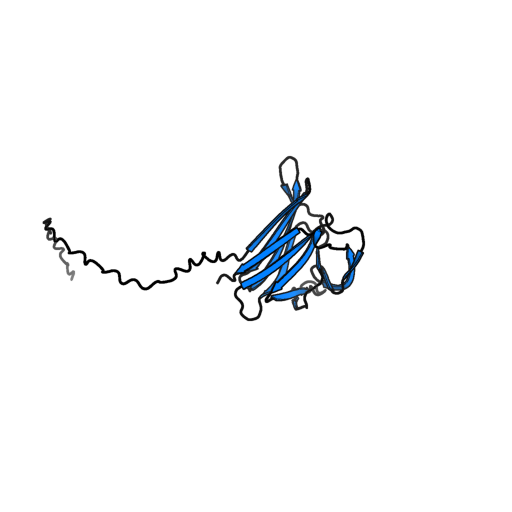M 788 C C . PHE A 1 96 ? 6.456 -3.473 -0.021 1.00 97.94 96 PHE A C 1
ATOM 790 O O . PHE A 1 96 ? 7.024 -2.548 -0.600 1.00 97.94 96 PHE A O 1
ATOM 797 N N . ASP A 1 97 ? 7.023 -4.637 0.247 1.00 95.56 97 ASP A N 1
ATOM 798 C CA . ASP A 1 97 ? 8.266 -5.098 -0.334 1.00 95.56 97 ASP A CA 1
ATOM 799 C C . ASP A 1 97 ? 7.949 -6.226 -1.309 1.00 95.56 97 ASP A C 1
ATOM 801 O O . ASP A 1 97 ? 7.347 -7.233 -0.941 1.00 95.56 97 ASP A O 1
ATOM 805 N N . ALA A 1 98 ? 8.325 -6.041 -2.571 1.00 95.81 98 ALA A N 1
ATOM 806 C CA . ALA A 1 98 ? 8.174 -7.054 -3.604 1.00 95.81 98 ALA A CA 1
ATOM 807 C C . ALA A 1 98 ? 9.445 -7.175 -4.446 1.00 95.81 98 ALA A C 1
ATOM 809 O O . ALA A 1 98 ? 10.179 -6.203 -4.637 1.00 95.81 98 ALA A O 1
ATOM 810 N N . SER A 1 99 ? 9.704 -8.377 -4.956 1.00 95.12 99 SER A N 1
ATOM 811 C CA . SER A 1 99 ? 10.844 -8.650 -5.829 1.00 95.12 99 SER A CA 1
ATOM 812 C C . SER A 1 99 ? 10.507 -9.729 -6.865 1.00 95.12 99 SER A C 1
ATOM 814 O O . SER A 1 99 ? 9.847 -10.715 -6.514 1.00 95.12 99 SER A O 1
ATOM 816 N N . PRO A 1 100 ? 10.959 -9.582 -8.126 1.00 95.25 100 PRO A N 1
ATOM 817 C CA . PRO A 1 100 ? 11.645 -8.418 -8.703 1.00 95.25 100 PRO A CA 1
ATOM 818 C C . PRO A 1 100 ? 10.651 -7.315 -9.108 1.00 95.25 100 PRO A C 1
ATOM 820 O O . PRO A 1 100 ? 9.681 -7.586 -9.816 1.00 95.25 100 PRO A O 1
ATOM 823 N N . PHE A 1 101 ? 10.883 -6.067 -8.682 1.00 97.06 101 PHE A N 1
ATOM 824 C CA . PHE A 1 101 ? 9.882 -5.002 -8.809 1.00 97.06 101 PHE A CA 1
ATOM 825 C C . PHE A 1 101 ? 10.481 -3.603 -9.019 1.00 97.06 101 PHE A C 1
ATOM 827 O O . PHE A 1 101 ? 11.471 -3.252 -8.378 1.00 97.06 101 PHE A O 1
ATOM 834 N N . GLN A 1 102 ? 9.846 -2.799 -9.876 1.00 97.50 102 GLN A N 1
ATOM 835 C CA . GLN A 1 102 ? 10.088 -1.362 -10.023 1.00 97.50 102 GLN A CA 1
ATOM 836 C C . GLN A 1 102 ? 8.888 -0.596 -9.470 1.00 97.50 102 GLN A C 1
ATOM 838 O O . GLN A 1 102 ? 7.776 -0.750 -9.970 1.00 97.50 102 GLN A O 1
ATOM 843 N N . TYR A 1 103 ? 9.120 0.240 -8.457 1.00 97.88 103 TYR A N 1
ATOM 844 C CA . TYR A 1 103 ? 8.087 1.076 -7.846 1.00 97.88 103 TYR A CA 1
ATOM 845 C C . TYR A 1 103 ? 7.816 2.307 -8.704 1.00 97.88 103 TYR A C 1
ATOM 847 O O . TYR A 1 103 ? 8.724 2.847 -9.342 1.00 97.88 103 TYR A O 1
ATOM 855 N N . ASN A 1 104 ? 6.582 2.793 -8.684 1.00 96.12 104 ASN A N 1
ATOM 856 C CA . ASN A 1 104 ? 6.223 4.044 -9.334 1.00 96.12 104 ASN A CA 1
ATOM 857 C C . ASN A 1 104 ? 5.247 4.873 -8.481 1.00 96.12 104 ASN A C 1
ATOM 859 O O . ASN A 1 104 ? 4.711 4.430 -7.457 1.00 96.12 104 ASN A O 1
ATOM 863 N N . TYR A 1 105 ? 5.028 6.106 -8.929 1.00 96.44 105 TYR A N 1
ATOM 864 C CA . TYR A 1 105 ? 3.843 6.889 -8.607 1.00 96.44 105 TYR A CA 1
ATOM 865 C C . TYR A 1 105 ? 3.300 7.567 -9.868 1.00 96.44 105 TYR A C 1
ATOM 867 O O . TYR A 1 105 ? 4.000 7.719 -10.870 1.00 96.44 105 TYR A O 1
ATOM 875 N N . TRP A 1 106 ? 2.044 7.996 -9.815 1.00 96.00 106 TRP A N 1
ATOM 876 C CA . TRP A 1 106 ? 1.368 8.656 -10.930 1.00 96.00 106 TRP A CA 1
ATOM 877 C C . TRP A 1 106 ? 1.326 10.163 -10.726 1.00 96.00 106 TRP A C 1
ATOM 879 O O . TRP A 1 106 ? 0.502 10.656 -9.971 1.00 96.00 106 TRP A O 1
ATOM 889 N N . LEU A 1 107 ? 2.175 10.930 -11.398 1.00 95.31 107 LEU A N 1
ATOM 890 C CA . LEU A 1 107 ? 2.124 12.388 -11.350 1.00 95.31 107 LEU A CA 1
ATOM 891 C C . LEU A 1 107 ? 0.902 12.906 -12.121 1.00 95.31 107 LEU A C 1
ATOM 893 O O . LEU A 1 107 ? 0.711 12.559 -13.285 1.00 95.31 107 LEU A O 1
ATOM 897 N N . LYS A 1 108 ? 0.114 13.798 -11.509 1.00 93.25 108 LYS A N 1
ATOM 898 C CA . LYS A 1 108 ? -0.900 14.597 -12.218 1.00 93.25 108 LYS A CA 1
ATOM 899 C C . LYS A 1 108 ? -0.383 16.025 -12.427 1.00 93.25 108 LYS A C 1
ATOM 901 O O . LYS A 1 108 ? -0.314 16.773 -11.448 1.00 93.25 108 LYS A O 1
ATOM 906 N N . PRO A 1 109 ? -0.021 16.427 -13.658 1.00 90.19 109 PRO A N 1
ATOM 907 C CA . PRO A 1 109 ? 0.386 17.801 -13.930 1.00 90.19 109 PRO A CA 1
ATOM 908 C C . PRO A 1 109 ? -0.767 18.790 -13.700 1.00 90.19 109 PRO A C 1
ATOM 910 O O . PRO A 1 109 ? -1.939 18.434 -13.789 1.00 90.19 109 PRO A O 1
ATOM 913 N N . ASN A 1 110 ? -0.437 20.056 -13.436 1.00 87.75 110 ASN A N 1
ATOM 914 C CA . ASN A 1 110 ? -1.425 21.088 -13.086 1.00 87.75 110 ASN A CA 1
ATOM 915 C C . ASN A 1 110 ? -2.302 21.564 -14.268 1.00 87.75 110 ASN A C 1
ATOM 917 O O . ASN A 1 110 ? -3.171 22.410 -14.068 1.00 87.75 110 ASN A O 1
ATOM 921 N N . ALA A 1 111 ? -2.089 21.070 -15.492 1.00 89.62 111 ALA A N 1
ATOM 922 C CA . ALA A 1 111 ? -2.916 21.449 -16.637 1.00 89.62 111 ALA A CA 1
ATOM 923 C C . ALA A 1 111 ? -4.251 20.684 -16.637 1.00 89.62 111 ALA A C 1
ATOM 925 O O . ALA A 1 111 ? -4.302 19.505 -16.286 1.00 89.62 111 ALA A O 1
ATOM 926 N N . LYS A 1 112 ? -5.325 21.377 -17.046 1.00 81.94 112 LYS A N 1
ATOM 927 C CA . LYS A 1 112 ? -6.731 20.952 -16.911 1.00 81.94 112 LYS A CA 1
ATOM 928 C C . LYS A 1 112 ? -7.026 19.551 -17.471 1.00 81.94 112 LYS A C 1
ATOM 930 O O . LYS A 1 112 ? -7.858 18.856 -16.901 1.00 81.94 112 LYS A O 1
ATOM 935 N N . ASP A 1 113 ? -6.274 19.114 -18.477 1.00 89.56 113 ASP A N 1
ATOM 936 C CA . ASP A 1 113 ? -6.456 17.828 -19.162 1.00 89.56 113 ASP A CA 1
ATOM 937 C C . ASP A 1 113 ? -5.137 17.048 -19.294 1.00 89.56 113 ASP A C 1
ATOM 939 O O . ASP A 1 113 ? -4.965 16.224 -20.191 1.00 89.56 113 ASP A O 1
ATOM 943 N N . ALA A 1 114 ? -4.163 17.328 -18.422 1.00 90.12 114 ALA A N 1
ATOM 944 C CA . ALA A 1 114 ? -2.904 16.604 -18.459 1.00 90.12 114 ALA A CA 1
ATOM 945 C C . ALA A 1 114 ? -3.118 15.114 -18.140 1.00 90.12 114 ALA A C 1
ATOM 947 O O . ALA A 1 114 ? -3.791 14.794 -17.149 1.00 90.12 114 ALA A O 1
ATOM 948 N N . PRO A 1 115 ? -2.519 14.201 -18.927 1.00 93.00 115 PRO A N 1
ATOM 949 C CA . PRO A 1 115 ? -2.551 12.784 -18.607 1.00 93.00 115 PRO A CA 1
ATOM 950 C C . PRO A 1 115 ? -1.807 12.522 -17.295 1.00 93.00 115 PRO A C 1
ATOM 952 O O . PRO A 1 115 ? -0.914 13.279 -16.900 1.00 93.00 115 PRO A O 1
ATOM 955 N N . LEU A 1 116 ? -2.156 11.421 -16.629 1.00 93.88 116 LEU A N 1
ATOM 956 C CA . LEU A 1 116 ? -1.325 10.901 -15.551 1.00 93.88 116 LEU A CA 1
ATOM 957 C C . LEU A 1 116 ? -0.007 10.406 -16.146 1.00 93.88 116 LEU A C 1
ATOM 959 O O . LEU A 1 116 ? 0.003 9.647 -17.113 1.00 93.88 116 LEU A O 1
ATOM 963 N N . LEU A 1 117 ? 1.098 10.847 -15.558 1.00 95.06 117 LEU A N 1
ATOM 964 C CA . LEU A 1 117 ? 2.438 10.454 -15.961 1.00 95.06 117 LEU A CA 1
ATOM 965 C C . LEU A 1 117 ? 2.978 9.474 -14.932 1.00 95.06 117 LEU A C 1
ATOM 967 O O . LEU A 1 117 ? 3.142 9.823 -13.764 1.00 95.06 117 LEU A O 1
ATOM 971 N N . GLN A 1 118 ? 3.275 8.255 -15.363 1.00 95.50 118 GLN A N 1
ATOM 972 C CA . GLN A 1 118 ? 4.001 7.312 -14.529 1.00 95.50 118 GLN A CA 1
ATOM 973 C C . GLN A 1 118 ? 5.416 7.837 -14.269 1.00 95.50 118 GLN A C 1
ATOM 975 O O . GLN A 1 118 ? 6.090 8.300 -15.190 1.00 95.50 118 GLN A O 1
ATOM 980 N N . GLN A 1 119 ? 5.859 7.770 -13.020 1.00 96.62 119 GLN A N 1
ATOM 981 C CA . GLN A 1 119 ? 7.195 8.159 -12.588 1.00 96.62 119 GLN A CA 1
ATOM 982 C C . GLN A 1 119 ? 7.800 7.030 -11.762 1.00 96.62 119 GLN A C 1
ATOM 984 O O . GLN A 1 119 ? 7.274 6.687 -10.702 1.00 96.62 119 GLN A O 1
ATOM 989 N N . ASP A 1 120 ? 8.903 6.471 -12.244 1.00 97.06 120 ASP A N 1
ATOM 990 C CA . ASP A 1 120 ? 9.621 5.419 -11.535 1.00 97.06 120 ASP A CA 1
ATOM 991 C C . ASP A 1 120 ? 10.380 6.006 -10.341 1.00 97.06 120 ASP A C 1
ATOM 993 O O . ASP A 1 120 ? 10.976 7.085 -10.416 1.00 97.06 120 ASP A O 1
ATOM 997 N N . ILE A 1 121 ? 10.331 5.297 -9.217 1.00 96.31 121 ILE A N 1
ATOM 998 C CA . ILE A 1 121 ? 10.946 5.705 -7.955 1.00 96.31 121 ILE A CA 1
ATOM 999 C C . ILE A 1 121 ? 11.693 4.539 -7.317 1.00 96.31 121 ILE A C 1
ATOM 1001 O O . ILE A 1 121 ? 11.476 3.366 -7.620 1.00 96.31 121 ILE A O 1
ATOM 1005 N N . THR A 1 122 ? 12.582 4.865 -6.387 1.00 95.38 122 THR A N 1
ATOM 1006 C CA . THR A 1 122 ? 13.052 3.889 -5.402 1.00 95.38 122 THR A CA 1
ATOM 1007 C C . THR A 1 122 ? 11.884 3.397 -4.547 1.00 95.38 122 THR A C 1
ATOM 1009 O O . THR A 1 122 ? 10.830 4.023 -4.531 1.00 95.38 122 THR A O 1
ATOM 1012 N N . CYS A 1 123 ? 12.073 2.304 -3.805 1.00 96.25 123 CYS A N 1
ATOM 1013 C CA . CYS A 1 123 ? 11.083 1.857 -2.824 1.00 96.25 123 CYS A CA 1
ATOM 1014 C C . CYS A 1 123 ? 10.699 3.025 -1.892 1.00 96.25 123 CYS A C 1
ATOM 1016 O O . CYS A 1 123 ? 11.576 3.507 -1.166 1.00 96.25 123 CYS A O 1
ATOM 1018 N N . PRO A 1 124 ? 9.434 3.486 -1.897 1.00 97.12 124 PRO A N 1
ATOM 1019 C CA . PRO A 1 124 ? 9.003 4.534 -0.988 1.00 97.12 124 PRO A CA 1
ATOM 1020 C C . PRO A 1 124 ? 8.889 3.979 0.426 1.00 97.12 124 PRO A C 1
ATOM 1022 O O . PRO A 1 124 ? 8.719 2.774 0.629 1.00 97.12 124 PRO A O 1
ATOM 1025 N N . ASP A 1 125 ? 8.938 4.866 1.417 1.00 97.81 125 ASP A N 1
ATOM 1026 C CA . ASP A 1 125 ? 8.715 4.440 2.793 1.00 97.81 125 ASP A CA 1
ATOM 1027 C C . ASP A 1 125 ? 7.230 4.147 3.041 1.00 97.81 125 ASP A C 1
ATOM 1029 O O . ASP A 1 125 ? 6.897 3.269 3.838 1.00 97.81 125 ASP A O 1
ATOM 1033 N N . ILE A 1 126 ? 6.333 4.901 2.387 1.00 97.81 126 ILE A N 1
ATOM 1034 C CA . ILE A 1 126 ? 4.889 4.709 2.516 1.00 97.81 126 ILE A CA 1
ATOM 1035 C C . ILE A 1 126 ? 4.092 5.318 1.356 1.00 97.81 126 ILE A C 1
ATOM 1037 O O . ILE A 1 126 ? 4.444 6.365 0.804 1.00 97.81 126 ILE A O 1
ATOM 1041 N N . TYR A 1 127 ? 2.971 4.682 1.040 1.00 98.31 127 TYR A N 1
ATOM 1042 C CA . TYR A 1 127 ? 1.891 5.233 0.234 1.00 98.31 127 TYR A CA 1
ATOM 1043 C C . TYR A 1 127 ? 0.750 5.680 1.148 1.00 98.31 127 TYR A C 1
ATOM 1045 O O . TYR A 1 127 ? 0.386 4.963 2.079 1.00 98.31 127 TYR A O 1
ATOM 1053 N N . PHE A 1 128 ? 0.167 6.843 0.870 1.00 97.88 128 PHE A N 1
ATOM 1054 C CA . PHE A 1 128 ? -0.897 7.440 1.670 1.00 97.88 128 PHE A CA 1
ATOM 1055 C C . PHE A 1 128 ? -2.042 7.975 0.811 1.00 97.88 128 PHE A C 1
ATOM 1057 O O . PHE A 1 128 ? -1.832 8.622 -0.220 1.00 97.88 128 PHE A O 1
ATOM 1064 N N . PHE A 1 129 ? -3.258 7.724 1.285 1.00 97.19 129 PHE A N 1
ATOM 1065 C CA . PHE A 1 129 ? -4.508 8.139 0.671 1.00 97.19 129 PHE A CA 1
ATOM 1066 C C . PHE A 1 129 ? -5.445 8.634 1.766 1.00 97.19 129 PHE A C 1
ATOM 1068 O O . PHE A 1 129 ? -5.838 7.868 2.643 1.00 97.19 129 PHE A O 1
ATOM 1075 N N . GLU A 1 130 ? -5.763 9.921 1.710 1.00 95.31 130 GLU A N 1
ATOM 1076 C CA . GLU A 1 130 ? -6.580 10.603 2.708 1.00 95.31 130 GLU A CA 1
ATOM 1077 C C . GLU A 1 130 ? -8.052 10.579 2.308 1.00 95.31 130 GLU A C 1
ATOM 1079 O O . GLU A 1 130 ? -8.377 10.875 1.154 1.00 95.31 130 GLU A O 1
ATOM 1084 N N . ASN A 1 131 ? -8.940 10.321 3.270 1.00 92.69 131 ASN A N 1
ATOM 1085 C CA . ASN A 1 131 ? -10.388 10.435 3.085 1.00 92.69 131 ASN A CA 1
ATOM 1086 C C . ASN A 1 131 ? -10.924 9.670 1.856 1.00 92.69 131 ASN A C 1
ATOM 1088 O O . ASN A 1 131 ? -11.813 10.143 1.147 1.00 92.69 131 ASN A O 1
ATOM 1092 N N . GLU A 1 132 ? -10.397 8.471 1.614 1.00 89.69 132 GLU A N 1
ATOM 1093 C CA . GLU A 1 132 ? -10.843 7.583 0.544 1.00 89.69 132 GLU A CA 1
ATOM 1094 C C . GLU A 1 132 ? -11.693 6.457 1.135 1.00 89.69 132 GLU A C 1
ATOM 1096 O O . GLU A 1 132 ? -11.408 5.926 2.205 1.00 89.69 132 GLU A O 1
ATOM 1101 N N . GLY A 1 133 ? -12.735 6.020 0.429 1.00 87.94 133 GLY A N 1
ATOM 1102 C CA . GLY A 1 133 ? -13.402 4.767 0.802 1.00 87.94 133 GLY A CA 1
ATOM 1103 C C . GLY A 1 133 ? -12.818 3.532 0.121 1.00 87.94 133 GLY A C 1
ATOM 1104 O O . GLY A 1 133 ? -13.099 2.402 0.525 1.00 87.94 133 GLY A O 1
ATOM 1105 N N . THR A 1 134 ? -12.057 3.741 -0.949 1.00 95.06 134 THR A N 1
ATOM 1106 C CA . THR A 1 134 ? -11.331 2.690 -1.661 1.00 95.06 134 THR A CA 1
ATOM 1107 C C . THR A 1 134 ? -10.193 3.301 -2.407 1.00 95.06 134 THR A C 1
ATOM 1109 O O . THR A 1 134 ? -10.276 4.431 -2.883 1.00 95.06 134 THR A O 1
ATOM 1112 N N . ILE A 1 135 ? -9.169 2.493 -2.550 1.00 96.88 135 ILE A N 1
ATOM 1113 C CA . ILE A 1 135 ? -7.974 2.822 -3.278 1.00 96.88 135 ILE A CA 1
ATOM 1114 C C . ILE A 1 135 ? -7.779 1.701 -4.266 1.00 96.88 135 ILE A C 1
ATOM 1116 O O . ILE A 1 135 ? -7.790 0.540 -3.879 1.00 96.88 135 ILE A O 1
ATOM 1120 N N . ASP A 1 136 ? -7.601 2.082 -5.519 1.00 96.06 136 ASP A N 1
ATOM 1121 C CA . ASP A 1 136 ? -7.150 1.220 -6.594 1.00 96.06 136 ASP A CA 1
ATOM 1122 C C . ASP A 1 136 ? -5.928 1.913 -7.183 1.00 96.06 136 ASP A C 1
ATOM 1124 O O . ASP A 1 136 ? -6.055 2.918 -7.886 1.00 96.06 136 ASP A O 1
ATOM 1128 N N . TYR A 1 137 ? -4.735 1.436 -6.831 1.00 97.25 137 TYR A N 1
ATOM 1129 C CA . TYR A 1 137 ? -3.492 2.099 -7.213 1.00 97.25 137 TYR A CA 1
ATOM 1130 C C . TYR A 1 137 ? -2.525 1.129 -7.872 1.00 97.25 137 TYR A C 1
ATOM 1132 O O . TYR A 1 137 ? -2.292 0.038 -7.366 1.00 97.25 137 TYR A O 1
ATOM 1140 N N . GLU A 1 138 ? -1.977 1.516 -9.019 1.00 96.75 138 GLU A N 1
ATOM 1141 C CA . GLU A 1 138 ? -0.895 0.780 -9.673 1.00 96.75 138 GLU A CA 1
ATOM 1142 C C . GLU A 1 138 ? 0.429 1.297 -9.122 1.00 96.75 138 GLU A C 1
ATOM 1144 O O . GLU A 1 138 ? 0.819 2.418 -9.438 1.00 96.75 138 GLU A O 1
ATOM 1149 N N . SER A 1 139 ? 1.066 0.505 -8.259 1.00 96.69 139 SER A N 1
ATOM 1150 C CA . SER A 1 139 ? 2.233 0.916 -7.460 1.00 96.69 139 SER A CA 1
ATOM 1151 C C . SER A 1 139 ? 3.576 0.551 -8.096 1.00 96.69 139 SER A C 1
ATOM 1153 O O . SER A 1 139 ? 4.630 0.790 -7.502 1.00 96.69 139 SER A O 1
ATOM 1155 N N . GLY A 1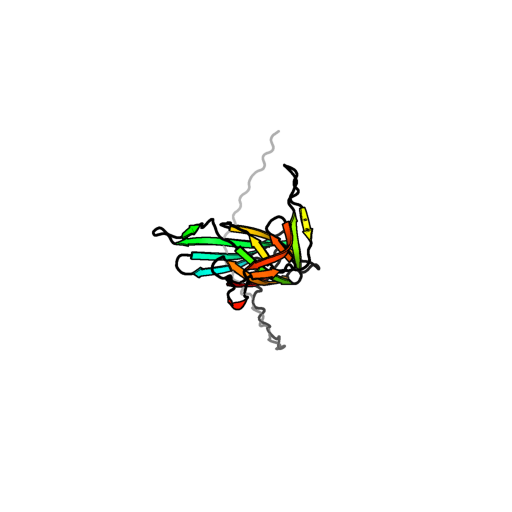 140 ? 3.545 -0.058 -9.280 1.00 96.69 140 GLY A N 1
ATOM 1156 C CA . GLY A 1 140 ? 4.731 -0.400 -10.049 1.00 96.69 140 GLY A CA 1
ATOM 1157 C C . GLY A 1 140 ? 4.519 -1.635 -10.909 1.00 96.69 140 GLY A C 1
ATOM 1158 O O . GLY A 1 140 ? 3.384 -2.064 -11.115 1.00 96.69 140 GLY A O 1
ATOM 1159 N N . TYR A 1 141 ? 5.610 -2.226 -11.383 1.00 95.75 141 TYR A N 1
ATOM 1160 C CA . TYR A 1 141 ? 5.582 -3.356 -12.309 1.00 95.75 141 TYR A CA 1
ATOM 1161 C C . TYR A 1 141 ? 6.738 -4.338 -12.087 1.00 95.75 141 TYR A C 1
ATOM 1163 O O . TYR A 1 141 ? 7.779 -4.003 -11.516 1.00 95.75 141 TYR A O 1
ATOM 1171 N N . ILE A 1 142 ? 6.547 -5.579 -12.543 1.00 94.56 142 ILE A N 1
ATOM 1172 C CA . ILE A 1 142 ? 7.586 -6.620 -12.509 1.00 94.56 142 ILE A CA 1
ATOM 1173 C C . ILE A 1 142 ? 8.705 -6.282 -13.499 1.00 94.56 142 ILE A C 1
ATOM 1175 O O . ILE A 1 142 ? 8.441 -5.893 -14.637 1.00 94.56 142 ILE A O 1
ATOM 1179 N N . VAL A 1 143 ? 9.958 -6.506 -13.094 1.00 92.88 143 VAL A N 1
ATOM 1180 C CA . VAL A 1 143 ? 11.149 -6.286 -13.934 1.00 92.88 143 VAL A CA 1
ATOM 1181 C C . VAL A 1 143 ? 11.964 -7.561 -14.167 1.00 92.88 143 VAL A C 1
ATOM 1183 O O . VAL A 1 143 ? 11.740 -8.599 -13.545 1.00 92.88 143 VAL A O 1
ATOM 1186 N N . GLY A 1 144 ? 12.923 -7.490 -15.096 1.00 86.94 144 GLY A N 1
ATOM 1187 C CA . GLY A 1 144 ? 13.898 -8.561 -15.337 1.00 86.94 144 GLY A CA 1
ATOM 1188 C C . GLY A 1 144 ? 13.347 -9.794 -16.059 1.00 86.94 144 GLY A C 1
ATOM 1189 O O . GLY A 1 144 ? 13.953 -10.857 -15.989 1.00 86.94 144 GLY A O 1
ATOM 1190 N N . GLY A 1 145 ? 12.191 -9.683 -16.724 1.00 83.81 145 GLY A N 1
ATOM 1191 C CA . GLY A 1 145 ? 11.566 -10.801 -17.442 1.00 83.81 145 GLY A CA 1
ATOM 1192 C C . GLY A 1 145 ? 11.007 -11.904 -16.533 1.00 83.81 145 GLY A C 1
ATOM 1193 O O . GLY A 1 145 ? 10.662 -12.980 -17.025 1.00 83.81 145 GLY A O 1
ATOM 1194 N N . SER A 1 146 ? 10.915 -11.658 -15.221 1.00 86.38 146 SER A N 1
ATOM 1195 C CA . SER A 1 146 ? 10.311 -12.606 -14.286 1.00 86.38 146 SER A CA 1
ATOM 1196 C C . SER A 1 146 ? 8.821 -12.781 -14.564 1.00 86.38 146 SER A C 1
ATOM 1198 O O . SER A 1 146 ? 8.119 -11.838 -14.922 1.00 86.38 146 SER A O 1
ATOM 1200 N N . LYS A 1 147 ? 8.330 -14.003 -14.348 1.00 87.94 147 LYS A N 1
ATOM 1201 C CA . LYS A 1 147 ? 6.896 -14.332 -14.373 1.00 87.94 147 LYS A CA 1
ATOM 1202 C C . LYS A 1 147 ? 6.305 -14.485 -12.975 1.00 87.94 147 LYS A C 1
ATOM 1204 O O . LYS A 1 147 ? 5.117 -14.753 -12.854 1.00 87.94 147 LYS A O 1
ATOM 1209 N N . VAL A 1 148 ? 7.133 -14.364 -11.941 1.00 91.25 148 VAL A N 1
ATOM 1210 C CA . VAL A 1 148 ? 6.743 -14.542 -10.544 1.00 91.25 148 VAL A CA 1
ATOM 1211 C C . VAL A 1 148 ? 7.135 -13.294 -9.770 1.00 91.25 148 VAL A C 1
ATOM 1213 O O . VAL A 1 148 ? 8.249 -12.788 -9.925 1.00 91.25 148 VAL A O 1
ATOM 1216 N N . LEU A 1 149 ? 6.216 -12.816 -8.940 1.00 94.12 149 LEU A N 1
ATOM 1217 C CA . LEU A 1 149 ? 6.424 -11.715 -8.014 1.00 94.12 149 LEU A CA 1
ATOM 1218 C C . LEU A 1 149 ? 6.075 -12.186 -6.610 1.00 94.12 149 LEU A C 1
ATOM 1220 O O . LEU A 1 149 ? 4.935 -12.564 -6.348 1.00 94.12 149 LEU A O 1
ATOM 1224 N N . THR A 1 150 ? 7.039 -12.125 -5.704 1.00 95.88 150 THR A N 1
ATOM 1225 C CA . THR A 1 150 ? 6.820 -12.448 -4.293 1.00 95.88 150 THR A CA 1
ATOM 1226 C C . THR A 1 150 ? 6.983 -11.190 -3.464 1.00 95.88 150 THR A C 1
ATOM 1228 O O . THR A 1 150 ? 7.831 -10.347 -3.768 1.00 95.88 150 THR A O 1
ATOM 1231 N N . GLY A 1 151 ? 6.179 -11.058 -2.417 1.00 97.12 151 GLY A N 1
ATOM 1232 C CA . GLY A 1 151 ? 6.272 -9.918 -1.529 1.00 97.12 151 GLY A CA 1
ATOM 1233 C C . GLY A 1 151 ? 5.333 -9.985 -0.340 1.00 97.12 151 GLY A C 1
ATOM 1234 O O . GLY A 1 151 ? 4.634 -10.978 -0.115 1.00 97.12 151 GLY A O 1
ATOM 1235 N N . LYS A 1 152 ? 5.336 -8.897 0.424 1.00 98.25 152 LYS A N 1
ATOM 1236 C CA . LYS A 1 152 ? 4.467 -8.704 1.577 1.00 98.25 152 LYS A CA 1
ATOM 1237 C C . LYS A 1 152 ? 3.883 -7.301 1.565 1.00 98.25 152 LYS A C 1
ATOM 1239 O O . LYS A 1 152 ? 4.596 -6.311 1.460 1.00 98.25 152 LYS A O 1
ATOM 1244 N N . LEU A 1 153 ? 2.565 -7.224 1.691 1.00 98.69 153 LEU A N 1
ATOM 1245 C CA . LEU A 1 153 ? 1.829 -5.977 1.857 1.00 98.69 153 LEU A CA 1
ATOM 1246 C C . LEU A 1 153 ? 1.569 -5.735 3.345 1.00 98.69 153 LEU A C 1
ATOM 1248 O O . LEU A 1 153 ? 1.184 -6.647 4.078 1.00 98.69 153 LEU A O 1
ATOM 1252 N N . TYR A 1 154 ? 1.734 -4.485 3.760 1.00 98.69 154 TYR A N 1
ATOM 1253 C CA . TYR A 1 154 ? 1.384 -3.961 5.071 1.00 98.69 154 TYR A CA 1
ATOM 1254 C C . TYR A 1 154 ? 0.394 -2.818 4.874 1.00 98.69 154 TYR A C 1
ATOM 1256 O O . TYR A 1 154 ? 0.696 -1.856 4.167 1.00 98.69 154 TYR A O 1
ATOM 1264 N N . VAL A 1 155 ? -0.775 -2.916 5.500 1.00 98.56 155 VAL A N 1
ATOM 1265 C CA . VAL A 1 155 ? -1.828 -1.900 5.442 1.00 98.56 155 VAL A CA 1
ATOM 1266 C C . VAL A 1 155 ? -2.106 -1.374 6.840 1.00 98.56 155 VAL A C 1
ATOM 1268 O O . VAL A 1 155 ? -2.311 -2.145 7.777 1.00 98.56 155 VAL A O 1
ATOM 1271 N N . TRP A 1 156 ? -2.176 -0.056 6.963 1.00 98.19 156 TRP A N 1
ATOM 1272 C CA . TRP A 1 156 ? -2.671 0.640 8.137 1.00 98.19 156 TRP A CA 1
ATOM 1273 C C . TRP A 1 156 ? -3.843 1.535 7.765 1.00 98.19 156 TRP A C 1
ATOM 1275 O O . TRP A 1 156 ? -4.051 1.920 6.614 1.00 98.19 156 TRP A O 1
ATOM 1285 N N . THR A 1 157 ? -4.602 1.870 8.792 1.00 96.19 157 THR A N 1
ATOM 1286 C CA . THR A 1 157 ? -5.739 2.777 8.748 1.00 96.19 157 THR A CA 1
ATOM 1287 C C . THR A 1 157 ? -5.562 3.823 9.838 1.00 96.19 157 THR A C 1
ATOM 1289 O O . THR A 1 157 ? -4.742 3.635 10.739 1.00 96.19 157 THR A O 1
ATOM 1292 N N . ASP A 1 158 ? -6.394 4.854 9.838 1.00 94.31 158 ASP A N 1
ATOM 1293 C CA . ASP A 1 158 ? -6.553 5.808 10.945 1.00 94.31 158 ASP A CA 1
ATOM 1294 C C . ASP A 1 158 ? -6.735 5.152 12.334 1.00 94.31 158 ASP A C 1
ATOM 1296 O O . ASP A 1 158 ? -6.470 5.792 13.345 1.00 94.31 158 ASP A O 1
ATOM 1300 N N . TYR A 1 159 ? -7.125 3.873 12.422 1.00 92.50 159 TYR A N 1
ATOM 1301 C CA . TYR A 1 159 ? -7.214 3.151 13.702 1.00 92.50 159 TYR A CA 1
ATOM 1302 C C . TYR A 1 159 ? -5.959 2.392 14.120 1.00 92.50 159 TYR A C 1
ATOM 1304 O O . TYR A 1 159 ? -5.853 1.992 15.278 1.00 92.50 159 TYR A O 1
ATOM 1312 N N . THR A 1 160 ? -5.061 2.092 13.187 1.00 95.88 160 THR A N 1
ATOM 1313 C CA . THR A 1 160 ? -3.908 1.217 13.450 1.00 95.88 160 THR A CA 1
ATOM 1314 C C . THR A 1 160 ? -2.582 1.960 13.419 1.00 95.88 160 THR A C 1
ATOM 1316 O O . THR A 1 160 ? -1.573 1.395 13.839 1.00 95.88 160 THR A O 1
ATOM 1319 N N . VAL A 1 161 ? -2.566 3.195 12.918 1.00 97.50 161 VAL A N 1
ATOM 1320 C CA . VAL A 1 161 ? -1.417 4.095 13.050 1.00 97.50 161 VAL A CA 1
ATOM 1321 C C . VAL A 1 161 ? -1.259 4.576 14.493 1.00 97.50 161 VAL A C 1
ATOM 1323 O O . VAL A 1 161 ? -2.219 4.613 15.265 1.00 97.50 161 VAL A O 1
ATOM 1326 N N . GLU A 1 162 ? -0.037 4.937 14.871 1.00 97.88 162 GLU A N 1
ATOM 1327 C CA . GLU A 1 162 ? 0.223 5.577 16.161 1.00 97.88 162 GLU A CA 1
ATOM 1328 C C . GLU A 1 162 ? -0.260 7.029 16.175 1.00 97.88 162 GLU A C 1
ATOM 1330 O O . GLU A 1 162 ? -0.331 7.695 15.144 1.00 97.88 162 GLU A O 1
ATOM 1335 N N . THR A 1 163 ? -0.507 7.558 17.371 1.00 95.06 163 THR A N 1
ATOM 1336 C CA . THR A 1 163 ? -0.780 8.990 17.563 1.00 95.06 163 THR A CA 1
ATOM 1337 C C . THR A 1 163 ? 0.476 9.855 17.448 1.00 95.06 163 THR A C 1
ATOM 1339 O O . THR A 1 163 ? 0.373 11.050 17.177 1.00 95.06 163 THR A O 1
ATOM 1342 N N . SER A 1 164 ? 1.662 9.277 17.658 1.00 97.38 164 SER A N 1
ATOM 1343 C CA . SER A 1 164 ? 2.944 9.951 17.456 1.00 97.38 164 SER A CA 1
ATOM 1344 C C . SER A 1 164 ? 3.344 9.969 15.981 1.00 97.38 164 SER A C 1
ATOM 1346 O O . SER A 1 164 ? 2.969 9.098 15.191 1.00 97.38 164 SER A O 1
ATOM 1348 N N . THR A 1 165 ? 4.138 10.970 15.611 1.00 98.06 165 THR A N 1
ATOM 1349 C CA . THR A 1 165 ? 4.596 11.197 14.240 1.00 98.06 165 THR A CA 1
ATOM 1350 C C . THR A 1 165 ? 6.087 10.915 14.085 1.00 98.06 165 THR A C 1
ATOM 1352 O O . THR A 1 165 ? 6.866 10.936 15.041 1.00 98.06 165 THR A O 1
ATOM 1355 N N . LYS A 1 166 ? 6.505 10.647 12.847 1.00 97.62 166 LYS A N 1
ATOM 1356 C CA . LYS A 1 166 ? 7.913 10.653 12.435 1.00 97.62 166 LYS A CA 1
ATOM 1357 C C . LYS A 1 166 ? 8.055 11.225 11.030 1.00 97.62 166 LYS A C 1
ATOM 1359 O O . LYS A 1 166 ? 7.092 11.261 10.266 1.00 97.62 166 LYS A O 1
ATOM 1364 N N . ARG A 1 167 ? 9.279 11.611 10.668 1.00 97.94 167 ARG A N 1
ATOM 1365 C CA . ARG A 1 167 ? 9.609 12.003 9.293 1.00 97.94 167 ARG A CA 1
ATOM 1366 C C . ARG A 1 167 ? 9.906 10.783 8.429 1.00 97.94 167 ARG A C 1
ATOM 1368 O O . ARG A 1 167 ? 10.816 10.010 8.727 1.00 97.94 167 ARG A O 1
ATOM 1375 N N . TYR A 1 168 ? 9.155 10.654 7.348 1.00 97.75 168 TYR A N 1
ATOM 1376 C CA . TYR A 1 168 ? 9.358 9.695 6.272 1.00 97.75 168 TYR A CA 1
ATOM 1377 C C . TYR A 1 168 ? 10.148 10.368 5.148 1.00 97.75 168 TYR A C 1
ATOM 1379 O O . TYR A 1 168 ? 9.849 11.496 4.759 1.00 97.75 168 TYR A O 1
ATOM 1387 N N . LYS A 1 169 ? 11.180 9.703 4.626 1.00 97.25 169 LYS A N 1
ATOM 1388 C CA . LYS A 1 169 ? 12.048 10.262 3.582 1.00 97.25 169 LYS A CA 1
ATOM 1389 C C . LYS A 1 169 ? 11.325 10.350 2.248 1.00 97.25 169 LYS A C 1
ATOM 1391 O O . LYS A 1 169 ? 11.554 11.316 1.527 1.00 97.25 169 LYS A O 1
ATOM 1396 N N . GLN A 1 170 ? 10.473 9.377 1.933 1.00 97.31 170 GLN A N 1
ATOM 1397 C CA . GLN A 1 170 ? 9.722 9.326 0.684 1.00 97.31 170 GLN A CA 1
ATOM 1398 C C . GLN A 1 170 ? 8.287 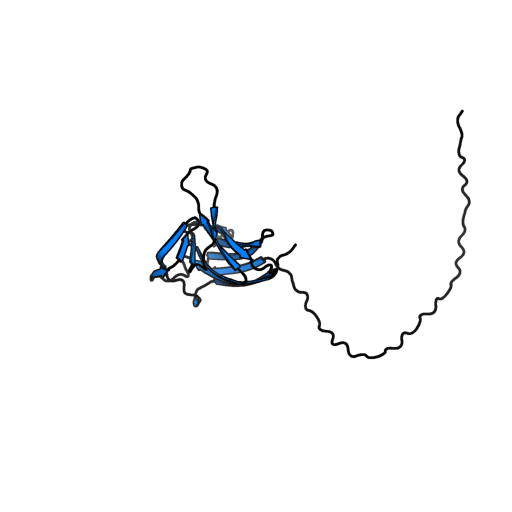8.847 0.922 1.00 97.31 170 GLN A C 1
ATOM 1400 O O . GLN A 1 170 ? 8.047 7.667 1.177 1.00 97.31 170 GLN A O 1
ATOM 1405 N N . VAL A 1 171 ? 7.334 9.773 0.801 1.00 98.12 171 VAL A N 1
ATOM 1406 C CA . VAL A 1 171 ? 5.895 9.499 0.904 1.00 98.12 171 VAL A CA 1
ATOM 1407 C C . VAL A 1 171 ? 5.235 9.712 -0.447 1.00 98.12 171 VAL A C 1
ATOM 1409 O O . VAL A 1 171 ? 5.311 10.802 -1.013 1.00 98.12 171 VAL A O 1
ATOM 1412 N N . VAL A 1 172 ? 4.518 8.709 -0.941 1.00 97.94 172 VAL A N 1
ATOM 1413 C CA . VAL A 1 172 ? 3.655 8.858 -2.115 1.00 97.94 172 VAL A CA 1
ATOM 1414 C C . VAL A 1 172 ? 2.240 9.181 -1.651 1.00 97.94 172 VAL A C 1
ATOM 1416 O O . VAL A 1 172 ? 1.579 8.351 -1.035 1.00 97.94 172 VAL A O 1
ATOM 1419 N N . LYS A 1 173 ? 1.747 10.379 -1.973 1.00 95.81 173 LYS A N 1
ATOM 1420 C CA . LYS A 1 173 ? 0.358 10.786 -1.727 1.00 95.81 173 LYS A CA 1
ATOM 1421 C C . LYS A 1 173 ? -0.378 10.890 -3.054 1.00 95.81 173 LYS A C 1
ATOM 1423 O O . LYS A 1 173 ? -0.337 11.941 -3.698 1.00 95.81 173 LYS A O 1
ATOM 1428 N N . LYS A 1 174 ? -1.029 9.799 -3.469 1.00 90.19 174 LYS A N 1
ATOM 1429 C CA . LYS A 1 174 ? -1.815 9.648 -4.712 1.00 90.19 174 LYS A CA 1
ATOM 1430 C C . LYS A 1 174 ? -1.102 10.139 -5.983 1.00 90.19 174 LYS A C 1
ATOM 1432 O O . LYS A 1 174 ? -0.565 9.320 -6.726 1.00 90.19 174 LYS A O 1
ATOM 1437 N N . TYR A 1 175 ? -1.095 11.456 -6.215 1.00 92.88 175 TYR A N 1
ATOM 1438 C CA . TYR A 1 175 ? -0.551 12.096 -7.413 1.00 92.88 175 TYR A CA 1
ATOM 1439 C C . TYR A 1 175 ? 0.772 12.848 -7.244 1.00 92.88 175 TYR A C 1
ATOM 1441 O O . TYR A 1 175 ? 1.229 13.518 -8.173 1.00 92.88 175 TYR A O 1
ATOM 1449 N N . LYS A 1 176 ? 1.363 12.815 -6.049 1.00 94.06 176 LYS A N 1
ATOM 1450 C CA . LYS A 1 176 ? 2.601 13.531 -5.732 1.00 94.06 176 LYS A CA 1
ATOM 1451 C C . LYS A 1 176 ? 3.462 12.720 -4.776 1.00 94.06 176 LYS A C 1
ATOM 1453 O O . LYS A 1 176 ? 2.950 11.960 -3.958 1.00 94.06 176 LYS A O 1
ATOM 1458 N N . MET A 1 177 ? 4.767 12.940 -4.858 1.00 95.31 177 MET A N 1
ATOM 1459 C CA . MET A 1 177 ? 5.742 12.413 -3.915 1.00 95.31 177 MET A CA 1
ATOM 1460 C C . MET A 1 177 ? 6.257 13.553 -3.034 1.00 95.31 177 MET A C 1
ATOM 1462 O O 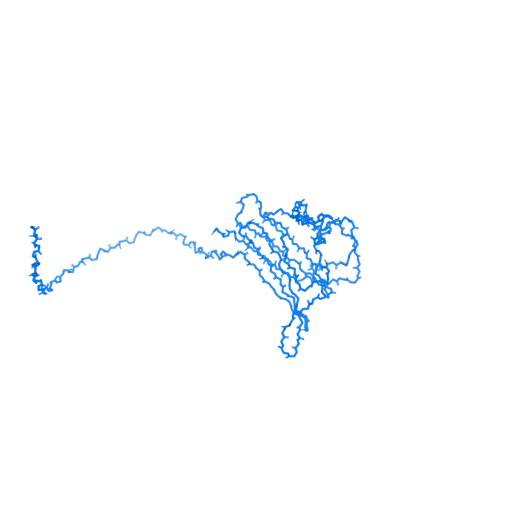. MET A 1 177 ? 6.595 14.623 -3.540 1.00 95.31 177 MET A O 1
ATOM 1466 N N . PHE A 1 178 ? 6.318 13.318 -1.728 1.00 96.31 178 PHE A N 1
ATOM 1467 C CA . PHE A 1 178 ? 6.746 14.288 -0.728 1.00 96.31 178 PHE A CA 1
ATOM 1468 C C . PHE A 1 178 ? 8.007 13.781 -0.021 1.00 96.31 178 PHE A C 1
ATOM 1470 O O . PHE A 1 178 ? 7.979 12.692 0.565 1.00 96.31 178 PHE A O 1
ATOM 1477 N N . PRO A 1 179 ? 9.118 14.533 -0.085 1.00 96.44 179 PRO A N 1
ATOM 1478 C CA . PRO A 1 179 ? 10.310 14.215 0.679 1.00 96.44 179 PRO A CA 1
ATOM 1479 C C . PRO A 1 179 ? 10.214 14.737 2.120 1.00 96.44 179 PRO A C 1
ATOM 1481 O O . PRO A 1 179 ? 9.747 15.850 2.348 1.00 96.44 179 PRO A O 1
ATOM 1484 N N . ASN A 1 180 ? 10.751 13.977 3.079 1.00 96.38 180 ASN A N 1
ATOM 1485 C CA . ASN A 1 180 ? 10.885 14.372 4.495 1.00 96.38 180 ASN A CA 1
ATOM 1486 C C . ASN A 1 180 ? 9.571 14.797 5.178 1.00 96.38 180 ASN A C 1
ATOM 1488 O O . ASN A 1 180 ? 9.569 15.684 6.042 1.00 96.38 180 ASN A O 1
ATOM 1492 N N . GLU A 1 181 ? 8.477 14.147 4.793 1.00 97.38 181 GLU A N 1
ATOM 1493 C CA . GLU A 1 181 ? 7.127 14.426 5.266 1.00 97.38 181 GLU A CA 1
ATOM 1494 C C . GLU A 1 181 ? 6.908 13.851 6.670 1.00 97.38 181 GLU A C 1
ATOM 1496 O O . GLU A 1 181 ? 7.259 12.704 6.951 1.00 97.38 181 GLU A O 1
ATOM 1501 N N . GLU A 1 182 ? 6.312 14.641 7.559 1.00 97.81 182 GLU A N 1
ATOM 1502 C CA . GLU A 1 182 ? 5.939 14.192 8.897 1.00 97.81 182 GLU A CA 1
ATOM 1503 C C . GLU A 1 182 ? 4.552 13.539 8.884 1.00 97.81 182 GLU A C 1
ATOM 1505 O O . GLU A 1 182 ? 3.577 14.146 8.446 1.00 97.81 182 GLU A O 1
ATOM 1510 N N . MET A 1 183 ? 4.463 12.287 9.342 1.00 97.62 183 MET A N 1
ATOM 1511 C CA . MET A 1 183 ? 3.229 11.495 9.323 1.00 97.62 183 MET A CA 1
ATOM 1512 C C . MET A 1 183 ? 3.121 10.575 10.547 1.00 97.62 183 MET A C 1
ATOM 1514 O O . MET A 1 183 ? 4.152 10.276 11.163 1.00 97.62 183 MET A O 1
ATOM 1518 N N . PRO A 1 184 ? 1.907 10.093 10.887 1.00 98.12 184 PRO A N 1
ATOM 1519 C CA . PRO A 1 184 ? 1.708 9.074 11.915 1.00 98.12 184 PRO A CA 1
ATOM 1520 C C . PRO A 1 184 ? 2.625 7.864 11.730 1.00 98.12 184 PRO A C 1
ATOM 1522 O O . PRO A 1 184 ? 2.854 7.400 10.607 1.00 98.12 184 PRO A O 1
ATOM 1525 N N . ILE A 1 185 ? 3.159 7.332 12.829 1.00 98.31 185 ILE A N 1
ATOM 1526 C CA . ILE A 1 185 ? 4.012 6.145 12.768 1.00 98.31 185 ILE A CA 1
ATOM 1527 C C . ILE A 1 185 ? 3.166 4.929 12.371 1.00 98.31 185 ILE A C 1
ATOM 1529 O O . ILE A 1 185 ? 2.196 4.566 13.030 1.00 98.31 185 ILE A O 1
ATOM 1533 N N . CYS A 1 186 ? 3.588 4.262 11.302 1.00 98.19 186 CYS A N 1
ATOM 1534 C CA . CYS A 1 186 ? 3.039 2.986 10.853 1.00 98.19 186 CYS A CA 1
ATOM 1535 C C . CYS A 1 186 ? 3.894 1.831 11.398 1.00 98.19 186 CYS A C 1
ATOM 1537 O O . CYS A 1 186 ? 4.869 1.416 10.763 1.00 98.19 186 CYS A O 1
ATOM 1539 N N . ASP A 1 187 ? 3.576 1.353 12.607 1.00 97.56 187 ASP A N 1
ATOM 1540 C CA . ASP A 1 187 ? 4.245 0.199 13.225 1.00 97.56 187 ASP A CA 1
ATOM 1541 C C . ASP A 1 187 ? 3.833 -1.101 12.518 1.00 97.56 187 ASP A C 1
ATOM 1543 O O . ASP A 1 187 ? 2.656 -1.467 12.497 1.00 97.56 187 ASP A O 1
ATOM 1547 N N . LYS A 1 188 ? 4.806 -1.835 11.966 1.00 96.25 188 LYS A N 1
ATOM 1548 C CA . LYS A 1 188 ? 4.577 -3.111 11.269 1.00 96.25 188 LYS A CA 1
ATOM 1549 C C . LYS A 1 188 ? 3.876 -4.159 12.138 1.00 96.25 188 LYS A C 1
ATOM 1551 O O . LYS A 1 188 ? 3.171 -4.993 11.580 1.00 96.25 188 LYS A O 1
ATOM 1556 N N . ASN A 1 189 ? 3.986 -4.092 13.465 1.00 96.50 189 ASN A N 1
ATOM 1557 C CA . ASN A 1 189 ? 3.283 -5.011 14.371 1.00 96.50 189 ASN A CA 1
ATOM 1558 C C . ASN A 1 189 ? 1.771 -4.747 14.456 1.00 96.50 189 ASN A C 1
ATOM 1560 O O . ASN A 1 189 ? 1.016 -5.626 14.865 1.00 96.50 189 ASN A O 1
ATOM 1564 N N . LYS A 1 190 ? 1.324 -3.548 14.068 1.00 96.75 190 LYS A N 1
ATOM 1565 C CA . LYS A 1 190 ? -0.091 -3.147 14.025 1.00 96.75 190 LYS A CA 1
ATOM 1566 C C . LYS A 1 190 ? -0.679 -3.188 12.612 1.00 96.75 190 LYS A C 1
ATOM 1568 O O . LYS A 1 190 ? -1.845 -2.843 12.426 1.00 96.75 190 LYS A O 1
ATOM 1573 N N . ALA A 1 191 ? 0.116 -3.582 11.618 1.00 97.62 191 ALA A N 1
ATOM 1574 C CA . ALA A 1 191 ? -0.318 -3.652 10.232 1.00 97.62 191 ALA A CA 1
ATOM 1575 C C . ALA A 1 191 ? -1.265 -4.833 9.995 1.00 97.62 191 ALA A C 1
ATOM 1577 O O . ALA A 1 191 ? -1.093 -5.921 10.548 1.00 97.62 191 ALA A O 1
ATOM 1578 N N . TYR A 1 192 ? -2.209 -4.654 9.079 1.00 97.81 192 TYR A N 1
ATOM 1579 C CA . TYR A 1 192 ? -2.845 -5.778 8.407 1.00 97.81 192 TYR A CA 1
ATOM 1580 C C . TYR A 1 192 ? -1.899 -6.273 7.318 1.00 97.81 192 TYR A C 1
ATOM 1582 O O . TYR A 1 192 ? -1.510 -5.505 6.438 1.00 97.81 192 TYR A O 1
ATOM 1590 N N . THR A 1 193 ? -1.497 -7.538 7.400 1.00 97.75 193 THR A N 1
ATOM 1591 C CA . THR A 1 193 ? -0.475 -8.101 6.518 1.00 97.75 193 THR A CA 1
ATOM 1592 C C . THR A 1 193 ? -1.063 -9.060 5.490 1.00 97.75 193 THR A C 1
ATOM 1594 O O . THR A 1 193 ? -2.104 -9.689 5.712 1.00 97.75 193 THR A O 1
ATOM 1597 N N . LEU A 1 194 ? -0.383 -9.158 4.349 1.00 97.94 194 LEU A N 1
ATOM 1598 C CA . LEU A 1 194 ? -0.651 -10.131 3.297 1.00 97.94 194 LEU A CA 1
ATOM 1599 C C . LEU A 1 194 ? 0.667 -10.563 2.659 1.00 97.94 194 LEU A C 1
ATOM 1601 O O . LEU A 1 194 ? 1.300 -9.773 1.961 1.00 97.94 194 LEU A O 1
ATOM 1605 N N . ASP A 1 195 ? 1.065 -11.810 2.883 1.00 97.44 195 ASP A N 1
ATOM 1606 C CA . ASP A 1 195 ? 2.093 -12.467 2.079 1.00 97.44 195 ASP A CA 1
ATOM 1607 C C . ASP A 1 195 ? 1.502 -12.847 0.716 1.00 97.44 195 ASP A C 1
ATOM 1609 O O . ASP A 1 195 ? 0.373 -13.341 0.640 1.00 97.44 195 ASP A O 1
ATOM 1613 N N . PHE A 1 196 ? 2.252 -12.633 -0.363 1.00 96.00 196 PHE A N 1
ATOM 1614 C CA . PHE A 1 196 ? 1.804 -12.983 -1.706 1.00 96.00 196 PHE A CA 1
ATOM 1615 C C . PHE A 1 196 ? 2.920 -13.577 -2.561 1.00 96.00 196 PHE A C 1
ATOM 1617 O O . PHE A 1 196 ? 4.090 -13.211 -2.468 1.00 96.00 196 PHE A O 1
ATOM 1624 N N . THR A 1 197 ? 2.528 -14.501 -3.434 1.00 95.56 197 THR A N 1
ATOM 1625 C CA . THR A 1 197 ? 3.318 -14.975 -4.572 1.00 95.56 197 THR A CA 1
ATOM 1626 C C . THR A 1 197 ? 2.384 -14.987 -5.765 1.00 95.56 197 THR A C 1
ATOM 1628 O O . THR A 1 197 ? 1.433 -15.761 -5.791 1.00 95.56 197 THR A O 1
ATOM 1631 N N . LEU A 1 198 ? 2.622 -14.081 -6.706 1.00 93.81 198 LEU A N 1
ATOM 1632 C CA . LEU A 1 198 ? 1.762 -13.845 -7.854 1.00 93.81 198 LEU A CA 1
ATOM 1633 C C . LEU A 1 198 ? 2.455 -14.310 -9.123 1.00 93.81 198 LEU A C 1
ATOM 1635 O O . LEU A 1 198 ? 3.654 -14.097 -9.306 1.00 93.81 198 LEU A O 1
ATOM 1639 N N . ASN A 1 199 ? 1.677 -14.908 -10.011 1.00 90.88 199 ASN A N 1
ATOM 1640 C CA . ASN A 1 199 ? 2.141 -15.391 -11.295 1.00 90.88 199 ASN A CA 1
ATOM 1641 C C . ASN A 1 199 ? 1.563 -14.535 -12.416 1.00 90.88 199 ASN A C 1
ATOM 1643 O O . ASN A 1 199 ? 0.365 -14.257 -12.458 1.00 90.88 199 ASN A O 1
ATOM 1647 N N . TYR A 1 200 ? 2.421 -14.151 -13.353 1.00 83.25 200 TYR A N 1
ATOM 1648 C CA . TYR A 1 200 ? 2.005 -13.519 -14.590 1.00 83.25 200 TYR A CA 1
ATOM 1649 C C . TYR A 1 200 ? 1.361 -14.570 -15.503 1.00 83.25 200 TYR A C 1
ATOM 1651 O O . TYR A 1 200 ? 2.046 -15.439 -16.058 1.00 83.25 200 TYR A O 1
ATOM 1659 N N . LEU A 1 201 ? 0.034 -14.498 -15.607 1.00 72.50 201 LEU A N 1
ATOM 1660 C CA . LEU A 1 201 ? -0.791 -15.336 -16.470 1.00 72.50 201 LEU A CA 1
ATOM 1661 C C . LEU A 1 201 ? -0.842 -14.710 -17.872 1.00 72.50 201 LEU A C 1
ATOM 1663 O O . LEU A 1 201 ? -1.159 -13.529 -18.002 1.00 72.50 201 LEU A O 1
ATOM 1667 N N . TRP A 1 202 ? -0.476 -15.500 -18.883 1.00 60.31 202 TRP A N 1
ATOM 1668 C CA . TRP A 1 202 ? -0.436 -15.110 -20.298 1.00 60.31 202 TRP A CA 1
ATOM 1669 C C . TRP A 1 202 ? -1.824 -15.160 -20.926 1.00 60.31 202 TRP A C 1
ATOM 1671 O O . TRP A 1 202 ? -2.566 -16.114 -20.598 1.00 60.31 202 TRP A O 1
#

Organism: NCBI:txid2516960

Sequence (202 aa):
MLLLAALFILPVSEAAITKKRKIPRYKESACGERITTRTPIDYTNEASGKNIHGKQKTTYSVTLKQNTMLNIHIGFQKKLWYGWRRDNHRDAYYYFDASPFQYNYWLKPNAKDAPLLQQDITCPDIYFFENEGTIDYESGYIVGGSKVLTGKLYVWTDYTVETSTKRYKQVVKKYKMFPNEEMPICDKNKAYTLDFTLNYLW

Foldseek 3Di:
DDDDDDDDDDDDDDDDDDDDDDDDDDDDDDDDDPPPPPDPPPAAQKDKDKDDDPQKIKIWMWGQDLVQFIKIKIAIWGQDPVGTDFDQFKKKKKFKDKPPWWFWAWADDPDPDGDTDIDTDDRFPMEIEGRGRMDIDRGTGGDDPDQKMWMKMWMDIPVQFAPDWAFTQWYHYRNDIDGRDIDTHRDSVSTDMDTDMHGNDD

Secondary structure (DSSP, 8-state):
---PPPP-------------PPPPPPP-----------------SEEEEEEEETTEEEEEEEEE-TTSEEEEEEEEEEEETTEEEE--SEEEEEEEEEESEEEEEEE--SSTTPPPEEEEESPPSEEEEEEESEEEEEEEEE-TT-SEEEEEEEEEETTTS-SSEEEEEEEEETTEEEEEEEEE---GGGSEEEEEEEE---

pLDDT: mean 83.02, std 23.29, range [31.06, 98.69]

Radius of gyration: 30.01 Å; chains: 1; bounding box: 45×84×89 Å